Protein AF-A0A1F4ZVI8-F1 (afdb_monomer)

Nearest PDB structures (foldseek):
  4afl-assembly2_F  TM=8.883E-01  e=8.445E-01  Homo sapiens
  7f6j-assembly1_C  TM=8.796E-01  e=1.611E+00  Homo sapiens
  6u28-assembly2_D  TM=8.781E-01  e=3.278E+00  Homo sapiens
  4ilo-assembly1_A  TM=5.068E-01  e=1.166E+00  Chlamydia trachomatis L2/434/Bu
  7pg5-assembly1_B  TM=7.884E-01  e=8.095E+00  Homo sapiens

Radius of gyration: 32.27 Å; Cα contacts (8 Å, |Δi|>4): 40; chains: 1; bounding box: 68×99×58 Å

Foldseek 3Di:
DVVVVVVVVVVVVVVVVVVVVVVVVVVVVVVVVVVVVVPDPPPPCDPVVVPPDDDDPPDDPDDDDDDDDDDDDDDDDDDDDDDDDDDDDDDPDPPPPPPDPDPPDDDDDDDDPV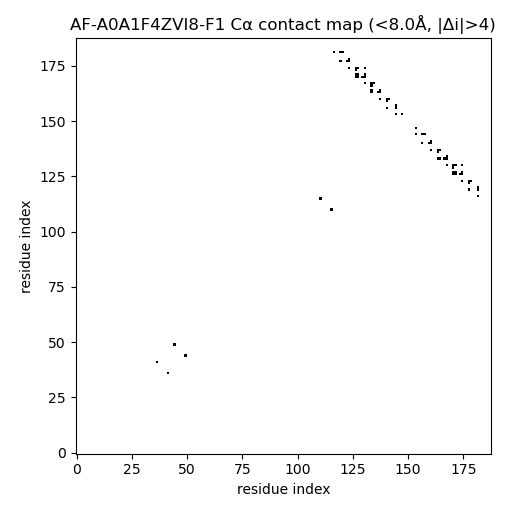NVLVVLVVVLVVLVVVLVVLVVVLVVLVVVLVPPPDDPPSVVSVVVNVVSVVVSVVSVVVSVVSVCVSVPDPDD

Secondary structure (DSSP, 8-state):
-HHHHHHHHHHHHHHHHHTHHHHHHHHHHHHHHHHHHHSS------HHHHTT-----S----PPP-------------------------------------------S---HHHHHHHHHHHHHHHHHHHHHHHHHHHHHHHHHHH--SSS-HHHHHHHHHHHHHHHHHHHHHHHHHHHHHHS----

pLDDT: mean 70.89, std 20.52, range [31.14, 98.31]

Sequence (188 aa):
MRRWFMAAVFLLSTAAILFSQDLAEAAKREKERRAAFKEKPVTLLTNDTMSGLRKKPAVSNTPAEPFLPEEETAPPPAEREAADVAPPSTRNVPSVSVIQPRETSRAGPGSSPEGQASEAESRWQKAKEYADLLELKLNSLWLQFYSMDDGKPRELLQQEIAEVFDKYTRAREEETKLREEIDRPKDL

Structure (mmCIF, N/CA/C/O backbone):
data_AF-A0A1F4ZVI8-F1
#
_entry.id   AF-A0A1F4ZVI8-F1
#
loop_
_atom_site.group_PDB
_atom_site.id
_atom_site.type_symbol
_atom_site.label_atom_id
_atom_site.label_alt_id
_atom_site.label_comp_id
_atom_site.label_asym_id
_atom_site.label_entity_id
_atom_site.label_seq_id
_atom_site.pdbx_PDB_ins_code
_atom_site.Cartn_x
_atom_site.Cartn_y
_atom_site.Cartn_z
_atom_site.occupancy
_atom_site.B_iso_or_equiv
_atom_site.auth_seq_id
_atom_site.auth_comp_id
_atom_site.auth_asym_id
_atom_site.auth_atom_id
_atom_site.pdbx_PDB_model_num
ATOM 1 N N . MET A 1 1 ? -12.780 43.943 -11.470 1.00 60.97 1 MET A N 1
ATOM 2 C CA . MET A 1 1 ? -12.324 42.555 -11.727 1.00 60.97 1 MET A CA 1
ATOM 3 C C . MET A 1 1 ? -10.931 42.440 -12.360 1.00 60.97 1 MET A C 1
ATOM 5 O O . MET A 1 1 ? -10.120 41.726 -11.792 1.00 60.97 1 MET A O 1
ATOM 9 N N . ARG A 1 2 ? -10.583 43.140 -13.459 1.00 73.19 2 ARG A N 1
ATOM 10 C CA . ARG A 1 2 ? -9.259 42.999 -14.133 1.00 73.19 2 ARG A CA 1
ATOM 11 C C . ARG A 1 2 ? -8.027 43.181 -13.229 1.00 73.19 2 ARG A C 1
ATOM 13 O O . ARG A 1 2 ? -7.057 42.455 -13.385 1.00 73.19 2 ARG A O 1
ATOM 20 N N . ARG A 1 3 ? -8.067 44.109 -12.265 1.00 74.25 3 ARG A N 1
ATOM 21 C CA . ARG A 1 3 ? -6.957 44.347 -11.316 1.00 74.25 3 ARG A CA 1
ATOM 22 C C . ARG A 1 3 ? -6.730 43.191 -10.334 1.00 74.25 3 ARG A C 1
ATOM 24 O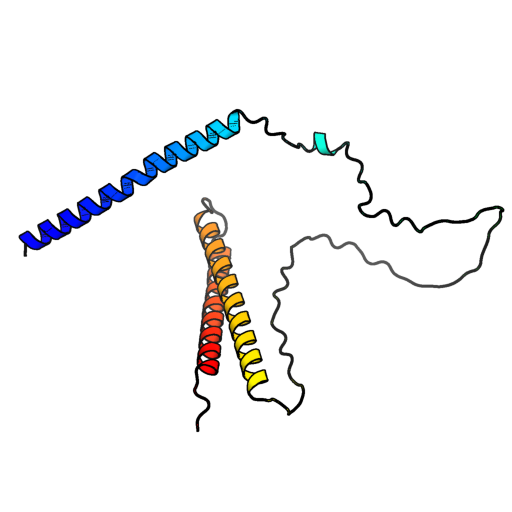 O . ARG A 1 3 ? -5.594 42.903 -9.996 1.00 74.25 3 ARG A O 1
ATOM 31 N N . TRP A 1 4 ? -7.801 42.513 -9.931 1.00 79.12 4 TRP A N 1
ATOM 32 C CA . TRP A 1 4 ? -7.735 41.356 -9.035 1.00 79.12 4 TRP A CA 1
ATOM 33 C C . TRP A 1 4 ? -7.300 40.097 -9.784 1.00 79.12 4 TRP A C 1
ATOM 35 O O . TRP A 1 4 ? -6.495 39.333 -9.271 1.00 79.12 4 TRP A O 1
ATOM 45 N N . PHE A 1 5 ? -7.741 39.943 -11.036 1.00 81.81 5 PHE A N 1
ATOM 46 C CA . PHE A 1 5 ? -7.225 38.905 -11.930 1.00 81.81 5 PHE A CA 1
ATOM 47 C C . PHE A 1 5 ? -5.723 39.067 -12.195 1.00 81.81 5 PHE A C 1
ATOM 49 O O . PHE A 1 5 ? -4.986 38.097 -12.089 1.00 81.81 5 PHE A O 1
ATOM 56 N N . MET A 1 6 ? -5.245 40.287 -12.463 1.00 84.06 6 MET A N 1
ATOM 57 C CA . MET A 1 6 ? -3.808 40.547 -12.629 1.00 84.06 6 MET A CA 1
ATOM 58 C C . MET A 1 6 ? -3.013 40.265 -11.346 1.00 84.06 6 MET A C 1
ATOM 60 O O . MET A 1 6 ? -1.937 39.684 -11.421 1.00 84.06 6 MET A O 1
ATOM 64 N N . ALA A 1 7 ? -3.550 40.616 -10.173 1.00 82.31 7 ALA A N 1
ATOM 65 C CA . ALA A 1 7 ? -2.912 40.308 -8.893 1.00 82.31 7 ALA A CA 1
ATOM 66 C C . ALA A 1 7 ? -2.854 38.794 -8.620 1.00 82.31 7 ALA A C 1
ATOM 68 O O . ALA A 1 7 ? -1.816 38.293 -8.199 1.00 82.31 7 ALA A O 1
ATOM 69 N N . ALA A 1 8 ? -3.925 38.054 -8.921 1.00 82.69 8 ALA A N 1
ATOM 70 C CA . ALA A 1 8 ? -3.961 36.599 -8.777 1.00 82.69 8 ALA A CA 1
ATOM 71 C C . ALA A 1 8 ? -2.988 35.897 -9.740 1.00 82.69 8 ALA A C 1
ATOM 73 O O . ALA A 1 8 ? -2.272 34.985 -9.338 1.00 82.69 8 ALA A O 1
ATOM 74 N N . VAL A 1 9 ? -2.904 36.358 -10.993 1.00 84.75 9 VAL A N 1
ATOM 75 C CA . VAL A 1 9 ? -1.961 35.827 -11.992 1.00 84.75 9 VAL A CA 1
ATOM 76 C C . VAL A 1 9 ? -0.510 36.138 -11.616 1.00 84.75 9 VAL A C 1
ATOM 78 O O . VAL A 1 9 ? 0.363 35.288 -11.796 1.00 84.75 9 VAL A O 1
ATOM 81 N N . PHE A 1 10 ? -0.246 37.321 -11.055 1.00 83.75 10 PHE A N 1
ATOM 82 C CA . PHE A 1 10 ? 1.081 37.691 -10.566 1.00 83.75 10 PHE A CA 1
ATOM 83 C C . PHE A 1 10 ? 1.494 36.831 -9.364 1.00 83.75 10 PHE A C 1
ATOM 85 O O . PHE A 1 10 ? 2.587 36.273 -9.372 1.00 83.75 10 PHE A O 1
ATOM 92 N N . LEU A 1 11 ? 0.594 36.637 -8.392 1.00 81.50 11 LEU A N 1
ATOM 93 C CA . LEU A 1 11 ? 0.838 35.805 -7.211 1.00 81.50 11 LEU A CA 1
ATOM 94 C C . LEU A 1 11 ? 1.094 34.333 -7.589 1.00 81.50 11 LEU A C 1
ATOM 96 O O . LEU A 1 11 ? 2.028 33.708 -7.084 1.00 81.50 11 LEU A O 1
ATOM 100 N N . LEU A 1 12 ? 0.317 33.804 -8.540 1.00 79.69 12 LEU A N 1
ATOM 101 C CA . LEU A 1 12 ? 0.485 32.446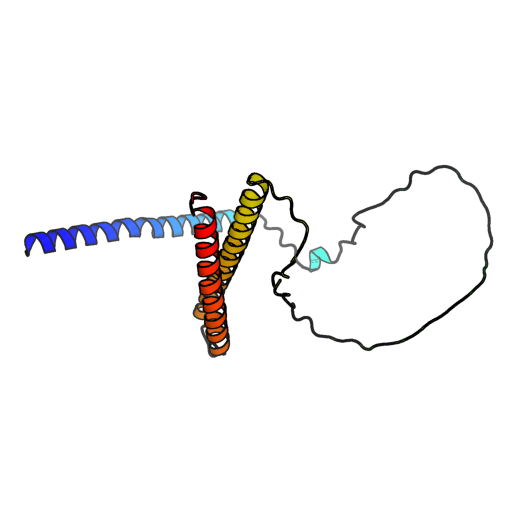 -9.058 1.00 79.69 12 LEU A CA 1
ATOM 102 C C . LEU A 1 12 ? 1.805 32.281 -9.833 1.00 79.69 12 LEU A C 1
ATOM 104 O O . LEU A 1 12 ? 2.507 31.288 -9.650 1.00 79.69 12 LEU A O 1
ATOM 108 N N . SER A 1 13 ? 2.186 33.274 -10.642 1.00 73.88 13 SER A N 1
ATOM 109 C CA . SER A 1 13 ? 3.465 33.267 -11.370 1.00 73.88 13 SER A CA 1
ATOM 110 C C . SER A 1 13 ? 4.670 33.323 -10.428 1.00 73.88 13 SER A C 1
ATOM 112 O O . SER A 1 13 ? 5.654 32.620 -10.647 1.00 73.88 13 SER A O 1
ATOM 114 N N . THR A 1 14 ? 4.599 34.105 -9.345 1.00 71.75 14 THR A N 1
ATOM 115 C CA . THR A 1 14 ? 5.685 34.166 -8.354 1.00 71.75 14 THR A CA 1
ATOM 116 C C . THR A 1 14 ? 5.855 32.865 -7.568 1.00 71.75 14 THR A C 1
ATOM 118 O O . THR A 1 14 ? 6.984 32.507 -7.237 1.00 71.75 14 THR A O 1
ATOM 121 N N . ALA A 1 15 ? 4.774 32.114 -7.327 1.00 69.75 15 ALA A N 1
ATOM 122 C CA . ALA A 1 15 ? 4.852 30.819 -6.652 1.00 69.75 15 ALA A CA 1
ATOM 123 C C . ALA A 1 15 ? 5.592 29.764 -7.498 1.00 69.75 15 ALA A C 1
ATOM 125 O O . ALA A 1 15 ? 6.392 29.003 -6.961 1.00 69.75 15 ALA A O 1
ATOM 126 N N . ALA A 1 16 ? 5.405 29.755 -8.823 1.00 65.88 16 ALA A N 1
ATOM 127 C CA . ALA A 1 16 ? 6.068 28.801 -9.720 1.00 65.88 16 ALA A CA 1
ATOM 128 C C . ALA A 1 16 ? 7.603 28.965 -9.776 1.00 65.88 16 ALA A C 1
ATOM 130 O O . ALA A 1 16 ? 8.334 27.988 -9.946 1.00 65.88 16 ALA A O 1
ATOM 131 N N . ILE A 1 17 ? 8.111 30.190 -9.597 1.00 65.75 17 ILE A N 1
ATOM 132 C CA . ILE A 1 17 ? 9.555 30.481 -9.643 1.00 65.75 17 ILE A CA 1
ATOM 133 C C . ILE A 1 17 ? 10.271 29.934 -8.395 1.00 65.75 17 ILE A C 1
ATOM 135 O O . ILE A 1 17 ? 11.419 29.500 -8.488 1.00 65.75 17 ILE A O 1
ATOM 139 N N . LEU A 1 18 ? 9.591 29.878 -7.244 1.00 62.47 18 LEU A N 1
ATOM 140 C CA . LEU A 1 18 ? 10.157 29.361 -5.992 1.00 62.47 18 LEU A CA 1
ATOM 141 C C . LEU A 1 18 ? 10.398 27.842 -6.038 1.00 62.47 18 LEU A C 1
ATOM 143 O O . LEU A 1 18 ? 11.414 27.374 -5.532 1.00 62.47 18 LEU A O 1
ATOM 147 N N . PHE A 1 19 ? 9.541 27.077 -6.723 1.00 60.22 19 PHE A N 1
ATOM 148 C CA . PHE A 1 19 ? 9.719 25.625 -6.893 1.00 60.22 19 PHE A CA 1
ATOM 149 C C . PHE A 1 19 ? 10.855 25.242 -7.861 1.00 60.22 19 PHE A C 1
ATOM 151 O O . PHE A 1 19 ? 11.309 24.101 -7.859 1.00 60.22 19 PHE A O 1
ATOM 158 N N . SER A 1 20 ? 11.354 26.179 -8.677 1.00 58.84 20 SER A N 1
ATOM 159 C CA . SER A 1 20 ? 12.426 25.900 -9.648 1.00 58.84 20 SER A CA 1
ATOM 160 C C . SER A 1 20 ? 13.835 25.893 -9.037 1.00 58.84 20 SER A C 1
ATOM 162 O O . SER A 1 20 ? 14.775 25.427 -9.683 1.00 58.84 20 SER A O 1
ATOM 164 N N . GLN A 1 21 ? 14.013 26.389 -7.806 1.00 59.78 21 GLN A N 1
ATOM 165 C CA . GLN A 1 21 ? 15.329 26.433 -7.152 1.00 59.78 21 GLN A CA 1
ATOM 166 C C . GLN A 1 21 ? 15.783 25.055 -6.630 1.00 59.78 21 GLN A C 1
ATOM 168 O O . GLN A 1 21 ? 16.977 24.760 -6.642 1.00 59.78 21 GLN A O 1
ATOM 173 N N . ASP A 1 22 ? 14.839 24.180 -6.275 1.00 66.38 22 ASP A N 1
ATOM 174 C CA . ASP A 1 22 ? 15.100 22.869 -5.661 1.00 66.38 22 ASP A CA 1
ATOM 175 C C . ASP A 1 22 ? 15.685 21.845 -6.657 1.00 66.38 22 ASP A C 1
ATOM 177 O O . ASP A 1 22 ? 16.567 21.054 -6.331 1.00 66.38 22 ASP A O 1
ATOM 181 N N . LEU A 1 23 ? 15.302 21.912 -7.938 1.00 65.75 23 LEU A N 1
ATOM 182 C CA . LEU A 1 23 ? 15.789 20.969 -8.959 1.00 65.75 23 LEU A CA 1
ATOM 183 C C . LEU A 1 23 ? 17.280 21.143 -9.280 1.00 65.75 23 LEU A C 1
ATOM 185 O O . LEU A 1 23 ? 17.996 20.163 -9.501 1.00 65.75 23 LEU A O 1
ATOM 189 N N . ALA A 1 24 ? 17.765 22.385 -9.306 1.00 74.62 24 ALA A N 1
ATOM 190 C CA . ALA A 1 24 ? 19.171 22.670 -9.570 1.00 74.62 24 ALA A CA 1
ATOM 191 C C . ALA A 1 24 ? 20.063 22.257 -8.386 1.00 74.62 24 ALA A C 1
ATOM 193 O O . ALA A 1 24 ? 21.170 21.752 -8.595 1.00 74.62 24 ALA A O 1
ATOM 194 N N . GLU A 1 25 ? 19.581 22.430 -7.153 1.00 71.69 25 GLU A N 1
ATOM 195 C CA . GLU A 1 25 ? 20.263 21.941 -5.953 1.00 71.69 25 GLU A CA 1
ATOM 196 C C . GLU A 1 25 ? 20.214 20.413 -5.842 1.00 71.69 25 GLU A C 1
ATOM 198 O O . GLU A 1 25 ? 21.243 19.800 -5.554 1.00 71.69 25 GLU A O 1
ATOM 203 N N . ALA A 1 26 ? 19.086 19.776 -6.167 1.00 74.38 26 ALA A N 1
ATOM 204 C CA . ALA A 1 26 ? 18.959 18.321 -6.211 1.00 74.38 26 ALA A CA 1
ATOM 205 C C . ALA A 1 26 ? 19.911 17.693 -7.244 1.00 74.38 26 ALA A C 1
ATOM 207 O O . ALA A 1 26 ? 20.587 16.705 -6.951 1.00 74.38 26 ALA A O 1
ATOM 208 N N . ALA A 1 27 ? 20.043 18.300 -8.430 1.00 78.69 27 ALA A N 1
ATOM 209 C CA . ALA A 1 27 ? 20.980 17.846 -9.455 1.00 78.69 27 ALA A CA 1
ATOM 210 C C . ALA A 1 27 ? 22.450 17.985 -9.015 1.00 78.69 27 ALA A C 1
ATOM 212 O O . ALA A 1 27 ? 23.259 17.088 -9.273 1.00 78.69 27 ALA A O 1
ATOM 213 N N . LYS A 1 28 ? 22.810 19.081 -8.328 1.00 82.62 28 LYS A N 1
ATOM 214 C CA . LYS A 1 28 ? 24.158 19.269 -7.762 1.00 82.62 28 LYS A CA 1
ATOM 215 C C . LYS A 1 28 ? 24.446 18.262 -6.651 1.00 82.62 28 LYS A C 1
ATOM 217 O O . LYS A 1 28 ? 25.463 17.578 -6.730 1.00 82.62 28 LYS A O 1
ATOM 222 N N . ARG A 1 29 ? 23.524 18.082 -5.700 1.00 82.12 29 ARG A N 1
ATOM 223 C CA . ARG A 1 29 ? 23.652 17.083 -4.626 1.00 82.12 29 ARG A CA 1
ATOM 224 C C . ARG A 1 29 ? 23.764 15.661 -5.167 1.00 82.12 29 ARG A C 1
ATOM 226 O O . ARG A 1 29 ? 24.571 14.882 -4.669 1.00 82.12 29 ARG A O 1
ATOM 233 N N . GLU A 1 30 ? 23.021 15.317 -6.216 1.00 81.62 30 GLU A N 1
ATOM 234 C CA . GLU A 1 30 ? 23.132 13.998 -6.847 1.00 81.62 30 GLU A CA 1
ATOM 235 C C . GLU A 1 30 ? 24.470 13.814 -7.577 1.00 81.62 30 GLU A C 1
ATOM 237 O O . GLU A 1 30 ? 25.081 12.743 -7.515 1.00 81.62 30 GLU A O 1
ATOM 242 N N . LYS A 1 31 ? 24.972 14.864 -8.238 1.00 83.56 31 LYS A N 1
ATOM 243 C CA . LYS A 1 31 ? 26.297 14.854 -8.870 1.00 83.56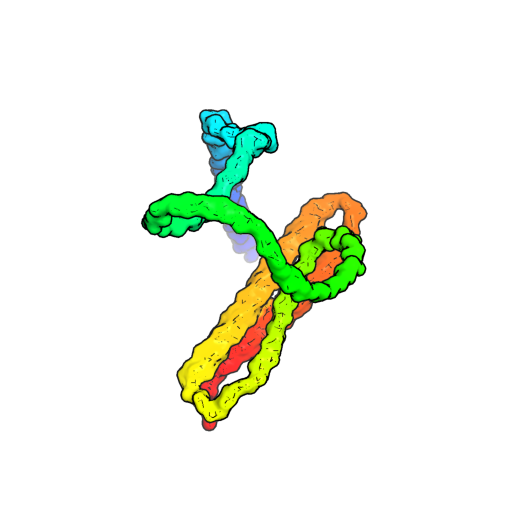 31 LYS A CA 1
ATOM 244 C C . LYS A 1 31 ? 27.414 14.708 -7.832 1.00 83.56 31 LYS A C 1
ATOM 246 O O . LYS A 1 31 ? 28.336 13.925 -8.054 1.00 83.56 31 LYS A O 1
ATOM 251 N N . GLU A 1 32 ? 27.315 15.409 -6.707 1.00 82.88 32 GLU A N 1
ATOM 252 C CA . GLU A 1 32 ? 28.252 15.335 -5.579 1.00 82.88 32 GLU A CA 1
ATOM 253 C C . GLU A 1 32 ? 28.213 13.965 -4.902 1.00 82.88 32 GLU A C 1
ATOM 255 O O . GLU A 1 32 ? 29.265 13.380 -4.652 1.00 82.88 32 GLU A O 1
ATOM 260 N N . ARG A 1 33 ? 27.022 13.379 -4.715 1.00 79.12 33 ARG A N 1
ATOM 261 C CA . ARG A 1 33 ? 26.874 11.996 -4.245 1.00 79.12 33 ARG A CA 1
ATOM 262 C C . ARG A 1 33 ? 27.598 11.032 -5.186 1.00 79.12 33 ARG A C 1
ATOM 264 O O . ARG A 1 33 ? 28.403 10.225 -4.738 1.00 79.12 33 ARG A O 1
ATOM 271 N N . ARG A 1 34 ? 27.403 11.147 -6.502 1.00 73.00 34 ARG A N 1
ATOM 272 C CA . ARG A 1 34 ? 28.094 10.284 -7.480 1.00 73.00 34 ARG A CA 1
ATOM 273 C C . ARG A 1 34 ? 29.601 10.524 -7.547 1.00 73.00 34 ARG A C 1
ATOM 275 O O . ARG A 1 34 ? 30.327 9.583 -7.840 1.00 73.00 34 ARG A O 1
ATOM 282 N N . ALA A 1 35 ? 30.083 11.737 -7.289 1.00 78.44 35 ALA A N 1
ATOM 283 C CA . ALA A 1 35 ? 31.516 12.012 -7.183 1.00 78.44 35 ALA A CA 1
ATOM 284 C C . ALA A 1 35 ? 32.112 11.378 -5.913 1.00 78.44 35 ALA A C 1
ATOM 286 O O . ALA A 1 35 ? 33.099 10.654 -5.999 1.00 78.44 35 ALA A O 1
ATOM 287 N N . ALA A 1 36 ? 31.440 11.528 -4.769 1.00 74.38 36 ALA A N 1
ATOM 288 C CA . ALA A 1 36 ? 31.859 10.962 -3.485 1.00 74.38 36 ALA A CA 1
ATOM 289 C C . ALA A 1 36 ? 31.884 9.421 -3.458 1.00 74.38 36 ALA A C 1
ATOM 291 O O . ALA A 1 36 ? 32.568 8.828 -2.623 1.00 74.38 36 ALA A O 1
ATOM 292 N N . PHE A 1 37 ? 31.139 8.762 -4.352 1.00 66.44 37 PHE A N 1
ATOM 293 C CA . PHE A 1 37 ? 31.138 7.303 -4.507 1.00 66.44 37 PHE A CA 1
ATOM 294 C C . PHE A 1 37 ? 32.149 6.779 -5.541 1.00 66.44 37 PHE A C 1
ATOM 296 O O . PHE A 1 37 ? 32.424 5.584 -5.539 1.00 66.44 37 PHE A O 1
ATOM 303 N N . LYS A 1 38 ? 32.725 7.633 -6.399 1.00 67.38 38 LYS A N 1
ATOM 304 C CA . LYS A 1 38 ? 33.742 7.223 -7.389 1.00 67.38 38 LYS A CA 1
ATOM 305 C C . LYS A 1 38 ? 35.134 7.042 -6.787 1.00 67.38 38 LYS A C 1
ATOM 307 O O . LYS A 1 38 ? 35.913 6.254 -7.305 1.00 67.38 38 LYS A O 1
ATOM 312 N N . GLU A 1 39 ? 35.439 7.766 -5.714 1.00 64.56 39 GLU A N 1
ATOM 313 C CA . GLU A 1 39 ? 36.761 7.749 -5.067 1.00 64.56 39 GLU A CA 1
ATOM 314 C C . GLU A 1 39 ? 36.861 6.737 -3.918 1.00 64.56 39 GLU A C 1
ATOM 316 O O . GLU A 1 39 ? 37.950 6.455 -3.423 1.00 64.56 39 GLU A O 1
ATOM 321 N N . LYS A 1 40 ? 35.733 6.160 -3.491 1.00 70.00 40 LYS A N 1
ATOM 322 C CA . LYS A 1 40 ? 35.722 5.100 -2.482 1.00 70.00 40 LYS A CA 1
ATOM 323 C C . LYS A 1 40 ? 35.917 3.760 -3.191 1.00 70.00 40 LYS A C 1
ATOM 325 O O . LYS A 1 40 ? 35.125 3.458 -4.084 1.00 70.00 40 LYS A O 1
ATOM 330 N N . PRO A 1 41 ? 36.909 2.935 -2.810 1.00 61.66 41 PRO A N 1
ATOM 331 C CA . PRO A 1 41 ? 37.013 1.580 -3.329 1.00 61.66 41 PRO A CA 1
ATOM 332 C C . PRO A 1 41 ? 35.799 0.790 -2.835 1.00 61.66 41 PRO A C 1
ATOM 334 O O . PRO A 1 41 ? 35.750 0.320 -1.700 1.00 61.66 41 PRO A O 1
ATOM 337 N N . VAL A 1 42 ? 34.768 0.703 -3.674 1.00 68.12 42 VAL A N 1
ATOM 338 C CA . VAL A 1 42 ? 33.628 -0.176 -3.440 1.00 68.12 42 VAL A CA 1
ATOM 339 C C . VAL A 1 42 ? 34.138 -1.589 -3.672 1.00 68.12 42 VAL A C 1
ATOM 341 O O . VAL A 1 42 ? 34.346 -2.000 -4.812 1.00 68.12 42 VAL A O 1
ATOM 344 N N . THR A 1 43 ? 34.380 -2.324 -2.589 1.00 68.25 43 THR A N 1
ATOM 345 C CA . THR A 1 43 ? 34.677 -3.754 -2.663 1.00 68.25 43 THR A CA 1
ATOM 346 C C . THR A 1 43 ? 33.448 -4.450 -3.230 1.00 68.25 43 THR A C 1
ATOM 348 O O . THR A 1 43 ? 32.475 -4.704 -2.523 1.00 68.25 43 THR A O 1
ATOM 351 N N . LEU A 1 44 ? 33.461 -4.709 -4.534 1.00 67.38 44 LEU A N 1
ATOM 352 C CA . LEU A 1 44 ? 32.448 -5.518 -5.190 1.00 67.38 44 LEU A CA 1
ATOM 353 C C . LEU A 1 44 ? 32.671 -6.963 -4.748 1.00 67.38 44 LEU A C 1
ATOM 355 O O . LEU A 1 44 ? 33.562 -7.642 -5.255 1.00 67.38 44 LEU A O 1
ATOM 359 N N . LEU A 1 45 ? 31.876 -7.425 -3.781 1.00 69.19 45 LEU A N 1
ATOM 360 C CA . LEU A 1 45 ? 31.791 -8.848 -3.475 1.00 69.19 45 LEU A CA 1
ATOM 361 C C . LEU A 1 45 ? 31.077 -9.534 -4.645 1.00 69.19 45 LEU A C 1
ATOM 363 O O . LEU A 1 45 ? 29.850 -9.575 -4.715 1.00 69.19 45 LEU A O 1
ATOM 367 N N . THR A 1 46 ? 31.853 -10.023 -5.604 1.00 77.69 46 THR A N 1
ATOM 368 C CA . THR A 1 46 ? 31.368 -10.839 -6.720 1.00 77.69 46 THR A CA 1
ATOM 369 C C . THR A 1 46 ? 31.276 -12.308 -6.303 1.00 77.69 46 THR A C 1
ATOM 371 O O . THR A 1 46 ? 31.923 -12.734 -5.347 1.00 77.69 46 THR A O 1
ATOM 374 N N . ASN A 1 47 ? 30.493 -13.116 -7.028 1.00 75.88 47 ASN A N 1
ATOM 375 C CA . ASN A 1 47 ? 30.340 -14.552 -6.739 1.00 75.88 47 ASN A CA 1
ATOM 376 C C . ASN A 1 47 ? 31.681 -15.302 -6.656 1.00 75.88 47 ASN A C 1
ATOM 378 O O . ASN A 1 47 ? 31.813 -16.246 -5.881 1.00 75.88 47 ASN A O 1
ATOM 382 N N . ASP A 1 48 ? 32.687 -14.839 -7.396 1.00 72.88 48 ASP A N 1
ATOM 383 C CA . ASP A 1 48 ? 34.037 -15.397 -7.369 1.00 72.88 48 ASP A CA 1
ATOM 384 C C . ASP A 1 48 ? 34.703 -15.219 -5.991 1.00 72.88 48 ASP A C 1
ATOM 386 O O . ASP A 1 48 ? 35.265 -16.161 -5.433 1.00 72.88 48 ASP A O 1
ATOM 390 N N . THR A 1 49 ? 34.500 -14.057 -5.354 1.00 67.88 49 THR A N 1
ATOM 391 C CA . THR A 1 49 ? 34.997 -13.756 -3.996 1.00 67.88 49 THR A CA 1
ATOM 392 C C . THR A 1 49 ? 34.284 -14.533 -2.887 1.00 67.88 49 THR A C 1
ATOM 394 O O . THR A 1 49 ? 34.804 -14.625 -1.779 1.00 67.88 49 THR A O 1
ATOM 397 N N . MET A 1 50 ? 33.120 -15.126 -3.175 1.00 68.62 50 MET A N 1
ATOM 398 C CA . MET A 1 50 ? 32.328 -15.924 -2.227 1.00 68.62 50 MET A CA 1
ATOM 399 C C . MET A 1 50 ? 32.621 -17.431 -2.316 1.00 68.62 50 MET A C 1
ATOM 401 O O . MET A 1 50 ? 32.314 -18.169 -1.381 1.00 68.62 50 MET A O 1
ATOM 405 N N . SER A 1 51 ? 33.232 -17.900 -3.410 1.00 71.19 51 SER A N 1
ATOM 406 C CA . SER A 1 51 ? 33.449 -19.330 -3.686 1.00 71.19 51 SER A CA 1
ATOM 407 C C . SER A 1 51 ? 34.451 -20.006 -2.733 1.00 71.19 51 SER A C 1
ATOM 409 O O . SER A 1 51 ? 34.369 -21.211 -2.490 1.00 71.19 51 SER A O 1
ATOM 411 N N . GLY A 1 52 ? 35.362 -19.226 -2.139 1.00 69.19 52 GLY A N 1
ATOM 412 C CA . GLY A 1 52 ? 36.372 -19.698 -1.187 1.00 69.19 52 GLY A CA 1
ATOM 413 C C . GLY A 1 52 ? 35.956 -19.654 0.289 1.00 69.19 52 GLY A C 1
ATOM 414 O O . GLY A 1 52 ? 36.661 -20.211 1.135 1.00 69.19 52 GLY A O 1
ATOM 415 N N . LEU A 1 53 ? 34.827 -19.018 0.636 1.00 71.56 53 LEU A N 1
ATOM 416 C CA . LEU A 1 53 ? 34.375 -18.945 2.027 1.00 71.56 53 LEU A CA 1
ATOM 417 C C . LEU A 1 53 ? 33.701 -20.257 2.438 1.00 71.56 53 LEU A C 1
ATOM 419 O O . LEU A 1 53 ? 32.519 -20.498 2.190 1.00 71.56 53 LEU A O 1
ATOM 423 N N . ARG A 1 54 ? 34.457 -21.117 3.126 1.00 71.50 54 ARG A N 1
ATOM 424 C CA . ARG A 1 54 ? 33.892 -22.291 3.797 1.00 71.50 54 ARG A CA 1
ATOM 425 C C . ARG A 1 54 ? 32.977 -21.832 4.932 1.00 71.50 54 ARG A C 1
ATOM 427 O O . ARG A 1 54 ? 33.416 -21.141 5.851 1.00 71.50 54 ARG A O 1
ATOM 434 N N . LYS A 1 55 ? 31.704 -22.229 4.859 1.00 73.75 55 LYS A N 1
ATOM 435 C CA . LYS A 1 55 ? 30.684 -21.976 5.884 1.00 73.75 55 LYS A CA 1
ATOM 436 C C . LYS A 1 55 ? 31.190 -22.500 7.230 1.00 73.75 55 LYS A C 1
ATOM 438 O O . LYS A 1 55 ? 31.314 -23.709 7.409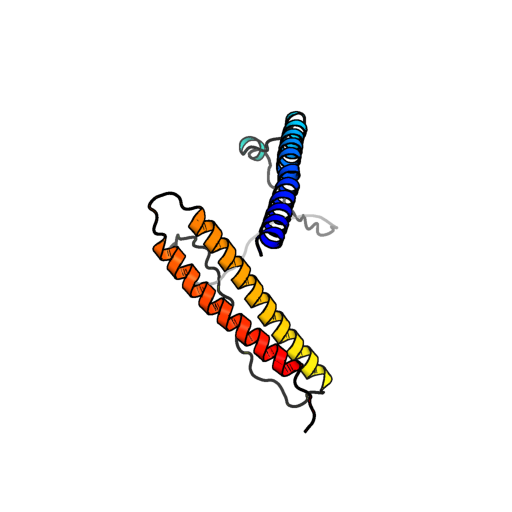 1.00 73.75 55 LYS A O 1
ATOM 443 N N . LYS A 1 56 ? 31.504 -21.600 8.163 1.00 68.38 56 LYS A N 1
ATOM 444 C CA . LYS A 1 56 ? 31.741 -21.975 9.560 1.00 68.38 56 LYS A CA 1
ATOM 445 C C . LYS A 1 56 ? 30.377 -22.170 10.236 1.00 68.38 56 LYS A C 1
ATOM 447 O O . LYS A 1 56 ? 29.478 -21.366 9.980 1.00 68.38 56 LYS A O 1
ATOM 452 N N . PRO A 1 57 ? 30.190 -23.216 11.056 1.00 70.50 57 PRO A N 1
ATOM 453 C CA . PRO A 1 57 ? 28.965 -23.379 11.829 1.00 70.50 57 PRO A CA 1
ATOM 454 C C . PRO A 1 57 ? 28.788 -22.168 12.755 1.00 70.50 57 PRO A C 1
ATOM 456 O O . PRO A 1 57 ? 29.712 -21.791 13.471 1.00 70.50 57 PRO A O 1
ATOM 459 N N . ALA A 1 58 ? 27.612 -21.536 12.711 1.00 65.19 58 ALA A N 1
ATOM 460 C CA . ALA A 1 58 ? 27.318 -20.312 13.462 1.00 65.19 58 ALA A CA 1
ATOM 461 C C . ALA A 1 58 ? 27.197 -20.537 14.982 1.00 65.19 58 ALA A C 1
ATOM 463 O O . ALA A 1 58 ? 27.177 -19.578 15.746 1.00 65.19 58 ALA A O 1
ATOM 464 N N . VAL A 1 59 ? 27.137 -21.795 15.425 1.00 54.72 59 VAL A N 1
ATOM 465 C CA . VAL A 1 59 ? 27.075 -22.179 16.835 1.00 54.72 59 VAL A CA 1
ATOM 466 C C . VAL A 1 59 ? 27.940 -23.422 17.015 1.00 54.72 59 VAL A C 1
ATOM 468 O O . VAL A 1 59 ? 27.605 -24.495 16.518 1.00 54.72 59 VAL A O 1
ATOM 471 N N . SER A 1 60 ? 29.067 -23.271 17.706 1.00 48.19 60 SER A N 1
ATOM 472 C CA . SER A 1 60 ? 29.805 -24.399 18.267 1.00 48.19 60 SER A CA 1
ATOM 473 C C . SER A 1 60 ? 29.312 -24.542 19.699 1.00 48.19 60 SER A C 1
ATOM 475 O O . SER A 1 60 ? 29.777 -23.836 20.590 1.00 48.19 60 SER A O 1
ATOM 477 N N . ASN A 1 61 ? 28.308 -25.395 19.914 1.00 50.81 61 ASN A N 1
ATOM 478 C CA . ASN A 1 61 ? 28.029 -25.864 21.262 1.00 50.81 61 ASN A CA 1
ATOM 479 C C . ASN A 1 61 ? 29.260 -26.669 21.664 1.00 50.81 61 ASN A C 1
ATOM 481 O O . ASN A 1 61 ? 29.487 -27.746 21.123 1.00 50.81 61 ASN A O 1
ATOM 485 N N . THR A 1 62 ? 30.086 -26.101 22.531 1.00 45.44 62 THR A N 1
ATOM 486 C CA . THR A 1 62 ? 31.130 -26.823 23.248 1.00 45.44 62 THR A CA 1
ATOM 487 C C . THR A 1 62 ? 30.486 -27.319 24.539 1.00 45.44 62 THR A C 1
ATOM 489 O O . THR A 1 62 ? 30.303 -26.511 25.451 1.00 45.44 62 THR A O 1
ATOM 492 N N . PRO A 1 63 ? 30.082 -28.597 24.662 1.00 46.69 63 PRO A N 1
ATOM 493 C CA . PRO A 1 63 ? 29.904 -29.183 25.978 1.00 46.69 63 PRO A CA 1
ATOM 494 C C . PRO A 1 63 ? 31.251 -29.137 26.695 1.00 46.69 63 PRO A C 1
ATOM 496 O O . PRO A 1 63 ? 32.270 -29.547 26.140 1.00 46.69 63 PRO A O 1
ATOM 499 N N . ALA A 1 64 ? 31.253 -28.581 27.902 1.00 40.38 64 ALA A N 1
ATOM 500 C CA . ALA A 1 64 ? 32.401 -28.626 28.787 1.00 40.38 64 ALA A CA 1
ATOM 501 C C . ALA A 1 64 ? 32.813 -30.090 29.017 1.00 40.38 64 ALA A C 1
ATOM 503 O O . ALA A 1 64 ? 32.002 -30.910 29.445 1.00 40.38 64 ALA A O 1
ATOM 504 N N . GLU A 1 65 ? 34.072 -30.398 28.718 1.00 47.41 65 GLU A N 1
ATOM 505 C CA . GLU A 1 65 ? 34.776 -31.586 29.206 1.00 47.41 65 GLU A CA 1
ATOM 506 C C . GLU A 1 65 ? 34.823 -31.558 30.750 1.00 47.41 65 GLU A C 1
ATOM 508 O O . GLU A 1 65 ? 34.846 -30.456 31.318 1.00 47.41 65 GLU A O 1
ATOM 513 N N . PRO A 1 66 ? 34.874 -32.713 31.455 1.00 46.34 66 PRO A N 1
ATOM 514 C CA . PRO A 1 66 ? 36.116 -33.498 31.426 1.00 46.34 66 PRO A CA 1
ATOM 515 C C . PRO A 1 66 ? 36.028 -35.033 31.653 1.00 46.34 66 PRO A C 1
ATOM 517 O O . PRO A 1 66 ? 35.054 -35.553 32.190 1.00 46.34 66 PRO A O 1
ATOM 520 N N . PHE A 1 67 ? 37.168 -35.679 31.351 1.00 32.75 67 PHE A N 1
ATOM 521 C CA . PHE A 1 67 ? 37.692 -37.008 31.750 1.00 32.75 67 PHE A CA 1
ATOM 522 C C . PHE A 1 67 ? 37.546 -38.207 30.775 1.00 32.75 67 PHE A C 1
ATOM 524 O O . PHE A 1 67 ? 36.486 -38.801 30.618 1.00 32.75 67 PHE A O 1
ATOM 531 N N . LEU A 1 68 ? 38.695 -38.580 30.185 1.00 41.00 68 LEU A N 1
ATOM 532 C CA . LEU A 1 68 ? 39.072 -39.836 29.487 1.00 41.00 68 LEU A CA 1
ATOM 533 C C . LEU A 1 68 ? 39.525 -40.925 30.511 1.00 41.00 68 LEU A C 1
ATOM 535 O O . LEU A 1 68 ? 39.720 -40.518 31.664 1.00 41.00 68 LEU A O 1
ATOM 539 N N . PRO A 1 69 ? 39.805 -42.225 30.173 1.00 42.44 69 PRO A N 1
ATOM 540 C CA . PRO A 1 69 ? 40.064 -42.843 28.841 1.00 42.44 69 PRO A CA 1
ATOM 541 C C . PRO A 1 69 ? 39.499 -44.280 28.550 1.00 42.44 69 PRO A C 1
ATOM 543 O O . PRO A 1 69 ? 39.136 -44.987 29.480 1.00 42.44 69 PRO A O 1
ATOM 546 N N . GLU A 1 70 ? 39.531 -44.666 27.248 1.00 38.41 70 GLU A N 1
ATOM 547 C CA . GLU A 1 70 ? 39.632 -46.016 26.582 1.00 38.41 70 GLU A CA 1
ATOM 548 C C . GLU A 1 70 ? 38.619 -47.141 26.972 1.00 38.41 70 GLU A C 1
ATOM 550 O O . GLU A 1 70 ? 38.235 -47.259 28.121 1.00 38.41 70 GLU A O 1
ATOM 555 N N . GLU A 1 71 ? 38.065 -48.031 26.128 1.00 35.44 71 GLU A N 1
ATOM 556 C CA . GLU A 1 71 ? 38.474 -48.701 24.880 1.00 35.44 71 GLU A CA 1
ATOM 557 C C . GLU A 1 71 ? 37.230 -49.403 24.232 1.00 35.44 71 GLU A C 1
ATOM 559 O O . GLU A 1 71 ? 36.299 -49.790 24.932 1.00 35.44 71 GLU A O 1
ATOM 564 N N . GLU A 1 72 ? 37.238 -49.528 22.898 1.00 36.72 72 GLU A N 1
ATOM 565 C CA . GLU A 1 72 ? 36.682 -50.566 21.989 1.00 36.72 72 GLU A CA 1
ATOM 566 C C . GLU A 1 72 ? 35.292 -51.278 22.112 1.00 36.72 72 GLU A C 1
ATOM 568 O O . GLU A 1 72 ? 34.863 -51.784 23.142 1.00 36.72 72 GLU A O 1
ATOM 573 N N . THR A 1 73 ? 34.702 -51.468 20.911 1.00 31.14 73 THR A N 1
ATOM 574 C CA . THR A 1 73 ? 33.837 -52.587 20.439 1.00 31.14 73 THR A CA 1
ATOM 575 C C . THR A 1 73 ? 32.290 -52.440 20.486 1.00 31.14 73 THR A C 1
ATOM 577 O O . THR A 1 73 ? 31.648 -52.394 21.527 1.00 31.14 73 THR A O 1
ATOM 580 N N . ALA A 1 74 ? 31.678 -52.426 19.288 1.00 36.50 74 ALA A N 1
ATOM 581 C CA . ALA A 1 74 ? 30.234 -52.566 18.978 1.00 36.50 74 ALA A CA 1
ATOM 582 C C . ALA A 1 74 ? 29.801 -54.071 18.933 1.00 36.50 74 ALA A C 1
ATOM 584 O O . ALA A 1 74 ? 30.698 -54.893 19.113 1.00 36.50 74 ALA A O 1
ATOM 585 N N . PRO A 1 75 ? 28.556 -54.530 18.587 1.00 46.94 75 PRO A N 1
ATOM 586 C CA . PRO A 1 75 ? 27.337 -53.857 18.080 1.00 46.94 75 PRO A CA 1
ATOM 587 C C . PRO A 1 75 ? 25.991 -54.442 18.693 1.00 46.94 75 PRO A C 1
ATOM 589 O O . PRO A 1 75 ? 26.008 -54.747 19.881 1.00 46.94 75 PRO A O 1
ATOM 592 N N . PRO A 1 76 ? 24.803 -54.546 18.019 1.00 56.25 76 PRO A N 1
ATOM 593 C CA . PRO A 1 76 ? 23.519 -53.926 18.433 1.00 56.25 76 PRO A CA 1
ATOM 594 C C . PRO A 1 76 ? 22.346 -54.926 18.695 1.00 56.25 76 PRO A C 1
ATOM 596 O O . PRO A 1 76 ? 22.549 -56.138 18.657 1.00 56.25 76 PRO A O 1
ATOM 599 N N . PRO A 1 77 ? 21.098 -54.457 18.943 1.00 43.59 77 PRO A N 1
ATOM 600 C CA . PRO A 1 77 ? 19.953 -54.870 18.085 1.00 43.59 77 PRO A CA 1
ATOM 601 C C . PRO A 1 77 ? 18.884 -53.759 17.860 1.00 43.59 77 PRO A C 1
ATOM 603 O O . PRO A 1 77 ? 18.670 -52.928 18.736 1.00 43.59 77 PRO A O 1
ATOM 606 N N . ALA A 1 78 ? 18.371 -53.574 16.626 1.00 36.25 78 ALA A N 1
ATOM 607 C CA . ALA A 1 78 ? 17.050 -54.009 16.084 1.00 36.25 78 ALA A CA 1
ATOM 608 C C . ALA A 1 78 ? 15.835 -53.422 16.852 1.00 36.25 78 ALA A C 1
ATOM 610 O O . ALA A 1 78 ? 15.823 -53.462 18.071 1.00 36.25 78 ALA A O 1
ATOM 611 N N . GLU A 1 79 ? 14.751 -52.865 16.294 1.00 35.66 79 GLU A N 1
ATOM 612 C CA . GLU A 1 79 ? 13.934 -53.124 15.090 1.00 35.66 79 GLU A CA 1
ATOM 613 C C . GLU A 1 79 ? 12.781 -52.059 15.174 1.00 35.66 79 GLU A C 1
ATOM 615 O O . GLU A 1 79 ? 12.346 -51.774 16.288 1.00 35.66 79 GLU A O 1
ATOM 620 N N . ARG A 1 80 ? 12.313 -51.322 14.147 1.00 34.38 80 ARG A N 1
ATOM 621 C CA . ARG A 1 80 ? 11.173 -51.640 13.245 1.00 34.38 80 ARG A CA 1
ATOM 622 C C . ARG A 1 80 ? 10.681 -50.370 12.511 1.00 34.38 80 ARG A C 1
ATOM 624 O O . ARG A 1 80 ? 10.598 -49.325 13.143 1.00 34.38 80 ARG A O 1
ATOM 631 N N . GLU A 1 81 ? 10.364 -50.552 11.217 1.00 36.38 81 GLU A N 1
ATOM 632 C CA . GLU A 1 81 ? 9.174 -50.111 10.428 1.00 36.38 81 GLU A CA 1
ATOM 633 C C . GLU A 1 81 ? 8.648 -48.656 10.539 1.00 36.38 81 GLU A C 1
ATOM 635 O O . GLU A 1 81 ? 8.627 -48.069 11.605 1.00 36.38 81 GLU A O 1
ATOM 640 N N . ALA A 1 82 ? 8.121 -47.974 9.515 1.00 33.78 82 ALA A N 1
ATOM 641 C CA . ALA A 1 82 ? 7.664 -48.302 8.165 1.00 33.78 82 ALA A CA 1
ATOM 642 C C . ALA A 1 82 ? 7.736 -47.005 7.313 1.00 33.78 82 ALA A C 1
ATOM 644 O O . ALA A 1 82 ? 7.662 -45.903 7.846 1.00 33.78 82 ALA A O 1
ATOM 645 N N . ALA A 1 83 ? 8.018 -47.110 6.017 1.00 33.41 83 ALA A N 1
ATOM 646 C CA . ALA A 1 83 ? 7.050 -46.929 4.929 1.00 33.41 83 ALA A CA 1
ATOM 647 C C . ALA A 1 83 ? 7.038 -45.535 4.269 1.00 33.41 83 ALA A C 1
ATOM 649 O O . ALA A 1 83 ? 6.765 -44.504 4.870 1.00 33.41 83 ALA A O 1
ATOM 650 N N . ASP A 1 84 ? 7.227 -45.639 2.958 1.00 34.88 84 ASP A N 1
ATOM 651 C CA . ASP A 1 84 ? 6.513 -44.961 1.885 1.00 34.88 84 ASP A CA 1
ATOM 652 C C . ASP A 1 84 ? 7.101 -43.704 1.237 1.00 34.88 84 ASP A C 1
ATOM 654 O O . ASP A 1 84 ? 7.506 -42.719 1.849 1.00 34.88 84 ASP A O 1
ATOM 658 N N . VAL A 1 85 ? 7.148 -43.818 -0.085 1.00 43.72 85 VAL A N 1
ATOM 659 C CA . VAL A 1 85 ? 7.767 -42.938 -1.064 1.00 43.72 85 VAL A CA 1
ATOM 660 C C . VAL A 1 85 ? 6.668 -42.053 -1.645 1.00 43.72 85 VAL A C 1
ATOM 662 O O . VAL A 1 85 ? 5.658 -42.560 -2.121 1.00 43.72 85 VAL A O 1
ATOM 665 N N . ALA A 1 86 ? 6.884 -40.737 -1.693 1.00 39.16 86 ALA A N 1
ATOM 666 C CA . ALA A 1 86 ? 6.046 -39.819 -2.467 1.00 39.16 86 ALA A CA 1
ATOM 667 C C . ALA A 1 86 ? 6.914 -38.848 -3.305 1.00 39.16 86 ALA A C 1
ATOM 669 O O . ALA A 1 86 ? 7.993 -38.456 -2.854 1.00 39.16 86 ALA A O 1
ATOM 670 N N . PRO A 1 87 ? 6.490 -38.493 -4.538 1.00 49.56 87 PRO A N 1
ATOM 671 C CA . PRO A 1 87 ? 7.345 -37.918 -5.585 1.00 49.56 87 PRO A CA 1
ATOM 672 C C . PRO A 1 87 ? 7.544 -36.389 -5.468 1.00 49.56 87 PRO A C 1
ATOM 674 O O . PRO A 1 87 ? 6.826 -35.720 -4.721 1.00 49.56 87 PRO A O 1
ATOM 677 N N . PRO A 1 88 ? 8.504 -35.798 -6.214 1.00 46.59 88 PRO A N 1
ATOM 678 C CA . PRO A 1 88 ? 8.909 -34.409 -6.028 1.00 46.59 88 PRO A CA 1
ATOM 679 C C . PRO A 1 88 ? 7.923 -33.442 -6.697 1.00 46.59 88 PRO A C 1
ATOM 681 O O . PRO A 1 88 ? 7.677 -33.525 -7.898 1.00 46.59 88 PRO A O 1
ATOM 684 N N . SER A 1 89 ? 7.407 -32.473 -5.938 1.00 46.69 89 SER A N 1
ATOM 685 C CA . SER A 1 89 ? 6.716 -31.305 -6.498 1.00 46.69 89 SER A CA 1
ATOM 686 C C . SER A 1 89 ? 7.652 -30.102 -6.549 1.00 46.69 89 SER A C 1
ATOM 688 O O . SER A 1 89 ? 7.935 -29.447 -5.549 1.00 46.69 89 SER A O 1
ATOM 690 N N . THR A 1 90 ? 8.119 -29.799 -7.755 1.00 50.16 90 THR A N 1
ATOM 691 C CA . THR A 1 90 ? 8.695 -28.516 -8.147 1.00 50.16 90 THR A CA 1
ATOM 692 C C . THR A 1 90 ? 7.573 -27.522 -8.440 1.00 50.16 90 THR A C 1
ATOM 694 O O . THR A 1 90 ? 6.866 -27.682 -9.427 1.00 50.16 90 THR A O 1
ATOM 697 N N . ARG A 1 91 ? 7.440 -26.465 -7.627 1.00 41.41 91 ARG A N 1
ATOM 698 C CA . ARG A 1 91 ? 7.036 -25.103 -8.045 1.00 41.41 91 ARG A CA 1
ATOM 699 C C . ARG A 1 91 ? 7.100 -24.174 -6.829 1.00 41.41 91 ARG A C 1
ATOM 701 O O . ARG A 1 91 ? 6.147 -24.067 -6.068 1.00 41.41 91 ARG A O 1
ATOM 708 N N . ASN A 1 92 ? 8.232 -23.487 -6.665 1.00 46.84 92 ASN A N 1
ATOM 709 C CA . ASN A 1 92 ? 8.339 -22.331 -5.773 1.00 46.84 92 ASN A CA 1
ATOM 710 C C . ASN A 1 92 ? 7.512 -21.177 -6.360 1.00 46.84 92 ASN A C 1
ATOM 712 O O . ASN A 1 92 ? 8.019 -20.359 -7.122 1.00 46.84 92 ASN A O 1
ATOM 716 N N . VAL A 1 93 ? 6.227 -21.138 -6.025 1.00 46.88 93 VAL A N 1
ATOM 717 C CA . VAL A 1 93 ? 5.466 -19.890 -5.943 1.00 46.88 93 VAL A CA 1
ATOM 718 C C . VAL A 1 93 ? 5.459 -19.486 -4.470 1.00 46.88 93 VAL A C 1
ATOM 720 O O . VAL A 1 93 ? 5.133 -20.330 -3.632 1.00 46.88 93 VAL A O 1
ATOM 723 N N . PRO A 1 94 ? 5.841 -18.250 -4.105 1.00 47.19 94 PRO A N 1
ATOM 724 C CA . PRO A 1 94 ? 5.653 -17.787 -2.742 1.00 47.19 94 PRO A CA 1
ATOM 725 C C . PRO A 1 94 ? 4.145 -17.703 -2.491 1.00 47.19 94 PRO A C 1
ATOM 727 O O . PRO A 1 94 ? 3.475 -16.768 -2.921 1.00 47.19 94 PRO A O 1
ATOM 730 N N . SER A 1 95 ? 3.606 -18.727 -1.831 1.00 43.34 95 SER A N 1
ATOM 731 C CA . SER A 1 95 ? 2.269 -18.689 -1.258 1.00 43.34 95 SER A CA 1
ATOM 732 C C . SER A 1 95 ? 2.313 -17.680 -0.117 1.00 43.34 95 SER A C 1
ATOM 734 O O . SER A 1 95 ? 2.723 -17.997 1.001 1.00 43.34 95 SER A O 1
ATOM 736 N N . VAL A 1 96 ? 1.971 -16.426 -0.414 1.00 50.56 96 VAL A N 1
ATOM 737 C CA . VAL A 1 96 ? 1.616 -15.462 0.624 1.00 50.56 96 VAL A CA 1
ATOM 738 C C . VAL A 1 96 ? 0.297 -15.958 1.186 1.00 50.56 96 VAL A C 1
ATOM 740 O O . VAL A 1 96 ? -0.775 -15.712 0.637 1.00 50.56 96 VAL A O 1
ATOM 743 N N . SER A 1 97 ? 0.409 -16.736 2.258 1.00 46.75 97 SER A N 1
ATOM 744 C CA . SER A 1 97 ? -0.718 -17.124 3.084 1.00 46.75 97 SER A CA 1
ATOM 745 C C . SER A 1 97 ? -1.342 -15.832 3.600 1.00 46.75 97 SER A C 1
ATOM 747 O O . SER A 1 97 ? -0.786 -15.161 4.469 1.00 46.75 97 SER A O 1
ATOM 749 N N . VAL A 1 98 ? -2.459 -15.434 2.992 1.00 55.31 98 VAL A N 1
ATOM 750 C CA . VAL A 1 98 ? -3.319 -14.381 3.519 1.00 55.31 98 VAL A CA 1
ATOM 751 C C . VAL A 1 98 ? -3.739 -14.859 4.900 1.00 55.31 98 VAL A C 1
ATOM 753 O O . VAL A 1 98 ? -4.482 -15.832 5.027 1.00 55.31 98 VAL A O 1
ATOM 756 N N . ILE A 1 99 ? -3.217 -14.207 5.936 1.00 48.53 99 ILE A N 1
ATOM 757 C CA . ILE A 1 99 ? -3.670 -14.407 7.306 1.00 48.53 99 ILE A CA 1
ATOM 758 C C . ILE A 1 99 ? -5.101 -13.866 7.341 1.00 48.53 99 ILE A C 1
ATOM 760 O O . ILE A 1 99 ? -5.322 -12.678 7.552 1.00 48.53 99 ILE A O 1
ATOM 764 N N . GLN A 1 100 ? -6.079 -14.725 7.054 1.00 50.16 100 GLN A N 1
ATOM 765 C CA . GLN A 1 100 ? -7.459 -14.464 7.436 1.00 50.16 100 GLN A CA 1
ATOM 766 C C . GLN A 1 100 ? -7.500 -14.432 8.967 1.00 50.16 100 GLN A C 1
ATOM 768 O O . GLN A 1 100 ? -7.025 -15.386 9.598 1.00 50.16 100 GLN A O 1
ATOM 773 N N . PRO A 1 101 ? -8.047 -13.375 9.588 1.00 52.69 101 PRO A N 1
ATOM 774 C CA . PRO A 1 101 ? -8.307 -13.378 11.016 1.00 52.69 101 PRO A CA 1
ATOM 775 C C . PRO A 1 101 ? -9.277 -14.519 11.329 1.00 52.69 101 PRO A C 1
ATOM 777 O O . PRO A 1 101 ? -10.439 -14.509 10.934 1.00 52.69 101 PRO A O 1
ATOM 780 N N . ARG A 1 102 ? -8.776 -15.551 12.008 1.00 44.59 102 ARG A N 1
ATOM 781 C CA . ARG A 1 102 ? -9.602 -16.631 12.540 1.00 44.59 102 ARG A CA 1
ATOM 782 C C . ARG A 1 102 ? -10.381 -16.046 13.714 1.00 44.59 102 ARG A C 1
ATOM 784 O O . ARG A 1 102 ? -9.769 -15.669 14.711 1.00 44.59 102 ARG A O 1
ATOM 791 N N . GLU A 1 103 ? -11.703 -15.963 13.597 1.00 55.22 103 GLU A N 1
ATOM 792 C CA . GLU A 1 103 ? -12.572 -15.597 14.714 1.00 55.22 103 GLU A CA 1
ATOM 793 C C . GLU A 1 103 ? -12.413 -16.618 15.846 1.00 55.22 103 GLU A C 1
ATOM 795 O O . GLU A 1 103 ? -12.973 -17.716 15.825 1.00 55.22 103 GLU A O 1
ATOM 800 N N . THR A 1 104 ? -11.620 -16.276 16.857 1.00 42.97 104 THR A N 1
ATOM 801 C CA . THR A 1 104 ? -11.606 -17.005 18.122 1.00 42.97 104 THR A CA 1
ATOM 802 C C . THR A 1 104 ? -12.767 -16.505 18.964 1.00 42.97 104 THR A C 1
ATOM 804 O O . THR A 1 104 ? -12.628 -15.596 19.779 1.00 42.97 104 THR A O 1
ATOM 807 N N . SER A 1 105 ? -13.935 -17.102 18.749 1.00 48.75 105 SER A N 1
ATOM 808 C CA . SER A 1 105 ? -15.038 -16.995 19.693 1.00 48.75 105 SER A CA 1
ATOM 809 C C . SER A 1 105 ? -14.755 -17.831 20.947 1.00 48.75 105 SER A C 1
ATOM 811 O O . SER A 1 105 ? -14.553 -19.041 20.858 1.00 48.75 105 SER A O 1
ATOM 813 N N . ARG A 1 106 ? -14.902 -17.156 22.099 1.00 50.97 106 ARG A N 1
ATOM 814 C CA . ARG A 1 106 ? -15.388 -17.648 23.406 1.00 50.97 106 ARG A CA 1
ATOM 815 C C . ARG A 1 106 ? -14.360 -18.012 24.492 1.00 50.97 106 ARG A C 1
ATOM 817 O O . ARG A 1 106 ? -13.839 -19.119 24.527 1.00 50.97 106 ARG A O 1
ATOM 824 N N . ALA A 1 107 ? -14.282 -17.142 25.507 1.00 39.62 107 ALA A N 1
ATOM 825 C CA . ALA A 1 107 ? -14.064 -17.523 26.906 1.00 39.62 107 ALA A CA 1
ATOM 826 C C . ALA A 1 107 ? -14.737 -16.520 27.877 1.00 39.62 107 ALA A C 1
ATOM 828 O O . ALA A 1 107 ? -14.370 -15.355 27.896 1.00 39.62 107 ALA A O 1
ATOM 829 N N . GLY A 1 108 ? -15.701 -17.012 28.674 1.00 36.59 108 GLY A N 1
ATOM 830 C CA . GLY A 1 108 ? -15.991 -16.596 30.065 1.00 36.59 108 GLY A CA 1
ATOM 831 C C . GLY A 1 108 ? -16.689 -15.249 30.367 1.00 36.59 108 GLY A C 1
ATOM 832 O O . GLY A 1 108 ? -16.186 -14.202 29.978 1.00 36.59 108 GLY A O 1
ATOM 833 N N . PRO A 1 109 ? -17.791 -15.229 31.154 1.00 50.81 109 PRO A N 1
ATOM 834 C CA . PRO A 1 109 ? -18.393 -13.997 31.657 1.00 50.81 109 PRO A CA 1
ATOM 835 C C . PRO A 1 109 ? -17.627 -13.514 32.896 1.00 50.81 109 PRO A C 1
ATOM 837 O O . PRO A 1 109 ? -17.698 -14.118 33.964 1.00 50.81 109 PRO A O 1
ATOM 840 N N . GLY A 1 110 ? -16.876 -12.430 32.744 1.00 50.56 110 GLY A N 1
ATOM 841 C CA . GLY A 1 110 ? -16.112 -11.826 33.833 1.00 50.56 110 GLY A CA 1
ATOM 842 C C . GLY A 1 110 ? -15.249 -10.674 33.343 1.00 50.56 110 GLY A C 1
ATOM 843 O O . GLY A 1 110 ? -14.042 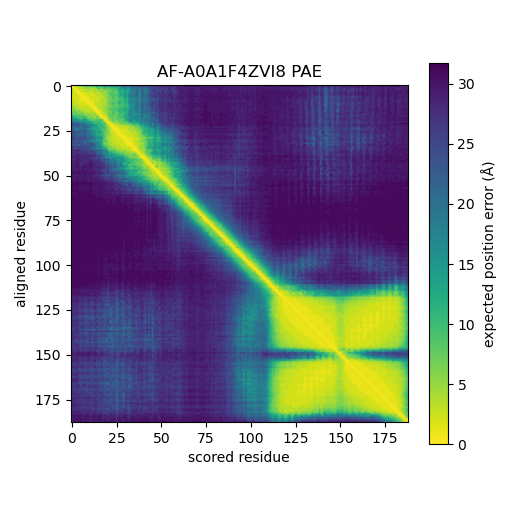-10.678 33.542 1.00 50.56 110 GLY A O 1
ATOM 844 N N . SER A 1 111 ? -15.838 -9.723 32.624 1.00 52.28 111 SER A N 1
ATOM 845 C CA . SER A 1 111 ? -15.098 -8.608 32.037 1.00 52.28 111 SER A CA 1
ATOM 846 C C . SER A 1 111 ? -15.301 -7.336 32.857 1.00 52.28 111 SER A C 1
ATOM 848 O O . SER A 1 111 ? -16.341 -6.685 32.748 1.00 52.28 111 SER A O 1
ATOM 850 N N . SER A 1 112 ? -14.294 -6.977 33.654 1.00 53.56 112 SER A N 1
ATOM 851 C CA . SER A 1 112 ? -14.140 -5.610 34.158 1.00 53.56 112 SER A CA 1
ATOM 852 C C . SER A 1 112 ? -14.133 -4.615 32.984 1.00 53.56 112 SER A C 1
ATOM 854 O O . SER A 1 112 ? -13.580 -4.935 31.925 1.00 53.56 112 SER A O 1
ATOM 856 N N . PRO A 1 113 ? -14.698 -3.404 33.147 1.00 60.88 113 PRO A N 1
ATOM 857 C CA . PRO A 1 113 ? -14.827 -2.412 32.071 1.00 60.88 113 PRO A CA 1
ATOM 858 C C . PRO A 1 113 ? -13.482 -1.995 31.452 1.00 60.88 113 PRO A C 1
ATOM 860 O O . PRO A 1 113 ? -13.432 -1.617 30.283 1.00 60.88 113 PRO A O 1
ATOM 863 N N . GLU A 1 114 ? -12.398 -2.125 32.215 1.00 61.78 114 GLU A N 1
ATOM 864 C CA . GLU A 1 114 ? -11.026 -1.773 31.835 1.00 61.78 114 GLU A CA 1
ATOM 865 C C . GLU A 1 114 ? -10.398 -2.777 30.848 1.00 61.78 114 GLU A C 1
ATOM 867 O O . GLU A 1 114 ? -9.705 -2.387 29.911 1.00 61.78 114 GLU A O 1
ATOM 872 N N . GLY A 1 115 ? -10.718 -4.072 30.977 1.00 68.94 115 GLY A N 1
ATOM 873 C CA . GLY A 1 115 ? -10.243 -5.109 30.050 1.00 68.94 115 GLY A CA 1
ATOM 874 C C . GLY A 1 115 ? -10.921 -5.041 28.677 1.00 68.94 115 GLY A C 1
ATOM 875 O O . GLY A 1 115 ? -10.283 -5.295 27.660 1.00 68.94 115 GLY A O 1
ATOM 876 N N . GLN A 1 116 ? -12.194 -4.632 28.634 1.00 68.31 116 GLN A N 1
ATOM 877 C CA . GLN A 1 116 ? -12.928 -4.465 27.373 1.00 68.31 116 GLN A CA 1
ATOM 878 C C . GLN A 1 116 ? -12.420 -3.274 26.551 1.00 68.31 116 GLN A C 1
ATOM 880 O O . GLN A 1 116 ? -12.376 -3.361 25.327 1.00 68.31 116 GLN A O 1
ATOM 885 N N . ALA A 1 117 ? -12.038 -2.173 27.209 1.00 74.38 117 ALA A N 1
ATOM 886 C CA . ALA A 1 117 ? -11.493 -0.995 26.532 1.00 74.38 117 ALA A CA 1
ATOM 887 C C . ALA A 1 117 ? -10.153 -1.317 25.849 1.00 74.38 117 ALA A C 1
ATOM 889 O O . ALA A 1 117 ? -9.986 -1.049 24.662 1.00 74.38 117 ALA A O 1
ATOM 890 N N . SER A 1 118 ? -9.252 -2.005 26.559 1.00 84.31 118 SER A N 1
ATOM 891 C CA . SER A 1 118 ? -7.959 -2.432 26.008 1.00 84.31 118 SER A CA 1
ATOM 892 C C . SER A 1 118 ? -8.101 -3.419 24.838 1.00 84.31 118 SER A C 1
ATOM 894 O O . SER A 1 118 ? -7.345 -3.356 23.862 1.00 84.31 118 SER A O 1
ATOM 896 N N . GLU A 1 119 ? -9.088 -4.319 24.888 1.00 88.00 119 GLU A N 1
ATOM 897 C CA . GLU A 1 119 ? -9.346 -5.251 23.789 1.00 88.00 119 GLU A CA 1
ATOM 898 C C . GLU A 1 119 ? -9.936 -4.546 22.555 1.00 88.00 119 GLU A C 1
ATOM 900 O O . GLU A 1 119 ? -9.517 -4.838 21.431 1.00 88.00 119 GLU A O 1
ATOM 905 N N . ALA A 1 120 ? -10.857 -3.595 22.744 1.00 87.12 120 ALA A N 1
ATOM 906 C CA . ALA A 1 120 ? -11.428 -2.796 21.658 1.00 87.12 120 ALA A CA 1
ATOM 907 C C . ALA A 1 120 ? -10.357 -1.946 20.954 1.00 87.12 120 ALA A C 1
ATOM 909 O O . ALA A 1 120 ? -10.252 -1.981 19.726 1.00 87.12 120 ALA A O 1
ATOM 910 N N . GLU A 1 121 ? -9.491 -1.278 21.720 1.00 89.88 121 GLU A N 1
ATOM 911 C CA . GLU A 1 121 ? -8.340 -0.535 21.191 1.00 89.88 121 GLU A CA 1
ATOM 912 C C . GLU A 1 121 ? -7.391 -1.439 20.398 1.00 89.88 121 GLU A C 1
ATOM 914 O O . GLU A 1 121 ? -6.978 -1.099 19.288 1.00 89.88 121 GLU A O 1
ATOM 919 N N . SER A 1 122 ? -7.094 -2.632 20.919 1.00 92.38 122 SER A N 1
ATOM 920 C CA . SER A 1 122 ? -6.237 -3.606 20.234 1.00 92.38 122 SER A CA 1
ATOM 921 C C . SER A 1 122 ? -6.836 -4.082 18.906 1.00 92.38 122 SER A C 1
ATOM 923 O O . SER A 1 122 ? -6.102 -4.349 17.952 1.00 92.38 122 SER A O 1
ATOM 925 N N . ARG A 1 123 ? -8.166 -4.215 18.825 1.00 92.56 123 ARG A N 1
ATOM 926 C CA . ARG A 1 123 ? -8.873 -4.591 17.590 1.00 92.56 123 ARG A CA 1
ATOM 927 C C . ARG A 1 123 ? -8.857 -3.457 16.569 1.00 92.56 123 ARG A C 1
ATOM 929 O O . ARG A 1 123 ? -8.538 -3.715 15.411 1.00 92.56 123 ARG A O 1
ATOM 936 N N . TRP A 1 124 ? -9.119 -2.223 16.999 1.00 94.56 124 TRP A N 1
ATOM 937 C CA . TRP A 1 124 ? -9.004 -1.037 16.145 1.00 94.56 124 TRP A CA 1
ATOM 938 C C . TRP A 1 124 ? -7.587 -0.887 15.580 1.00 94.56 124 TRP A C 1
ATOM 940 O O . TRP A 1 124 ? -7.416 -0.719 14.375 1.00 94.56 124 TRP A O 1
ATOM 950 N N . GLN A 1 125 ? -6.564 -1.044 16.423 1.00 95.44 125 GLN A N 1
ATOM 951 C CA . GLN A 1 125 ? -5.168 -0.922 16.010 1.00 95.44 125 GLN A CA 1
ATOM 952 C C . GLN A 1 125 ? -4.792 -1.958 14.935 1.00 95.44 125 GLN A C 1
ATOM 954 O O . GLN A 1 125 ? -4.176 -1.610 13.931 1.00 95.44 125 GLN A O 1
ATOM 959 N N . LYS A 1 126 ? -5.229 -3.215 15.087 1.00 95.81 126 LYS A N 1
ATOM 960 C CA . LYS A 1 126 ? -5.029 -4.259 14.066 1.00 95.81 126 LYS A CA 1
ATOM 961 C C . LYS A 1 126 ? -5.762 -3.954 12.759 1.00 95.81 126 LYS A C 1
ATOM 963 O O . LYS A 1 126 ? -5.203 -4.175 11.688 1.00 95.81 126 LYS A O 1
ATOM 968 N N . ALA A 1 127 ? -7.000 -3.463 12.836 1.00 94.94 127 ALA A N 1
ATOM 969 C CA . ALA A 1 127 ? -7.774 -3.078 11.654 1.00 94.94 127 ALA A CA 1
ATOM 970 C C . ALA A 1 127 ? -7.097 -1.924 10.898 1.00 94.94 127 ALA A C 1
ATOM 972 O O . ALA A 1 127 ? -6.974 -1.968 9.675 1.00 94.94 127 ALA A O 1
ATOM 973 N N . LYS A 1 128 ? -6.570 -0.942 11.635 1.00 96.69 128 LYS A N 1
ATOM 974 C CA . LYS A 1 128 ? -5.789 0.165 11.087 1.00 96.69 128 LYS A CA 1
ATOM 975 C C . LYS A 1 128 ? -4.517 -0.313 10.389 1.00 96.69 128 LYS A C 1
ATOM 977 O O . LYS A 1 128 ? -4.292 0.033 9.235 1.00 96.69 128 LYS A O 1
ATOM 982 N N . GLU A 1 129 ? -3.716 -1.147 11.049 1.00 97.31 129 GLU A N 1
ATOM 983 C CA . GLU A 1 129 ? -2.493 -1.714 10.462 1.00 97.31 129 GLU A CA 1
ATOM 984 C C . GLU A 1 129 ? -2.788 -2.518 9.189 1.00 97.31 129 GLU A C 1
ATOM 986 O O . GLU A 1 129 ? -2.036 -2.457 8.215 1.00 97.31 129 GLU A O 1
ATOM 991 N N . TYR A 1 130 ? -3.910 -3.243 9.168 1.00 97.12 130 TYR A N 1
ATOM 992 C CA . TYR A 1 130 ? -4.361 -3.967 7.986 1.00 97.12 130 TYR A CA 1
ATOM 993 C C . TYR A 1 130 ? -4.755 -3.025 6.837 1.00 97.12 130 TYR A C 1
ATOM 995 O O . TYR A 1 130 ? -4.349 -3.254 5.695 1.00 97.12 130 TYR A O 1
ATOM 1003 N N . ALA A 1 131 ? -5.494 -1.950 7.129 1.00 97.56 131 ALA A N 1
ATOM 1004 C CA . ALA A 1 131 ? -5.848 -0.933 6.141 1.00 97.56 131 ALA A CA 1
ATOM 1005 C C . ALA A 1 131 ? -4.599 -0.246 5.559 1.00 97.56 131 ALA A C 1
ATOM 1007 O O . ALA A 1 131 ? -4.483 -0.120 4.339 1.00 97.56 131 ALA A O 1
ATOM 1008 N N . ASP A 1 132 ? -3.633 0.115 6.406 1.00 97.62 132 ASP A N 1
ATOM 1009 C CA . ASP A 1 132 ? -2.379 0.754 5.991 1.00 97.62 132 ASP A CA 1
ATOM 1010 C C . ASP A 1 132 ? -1.517 -0.193 5.124 1.00 97.62 132 ASP A C 1
ATOM 1012 O O . ASP A 1 132 ? -0.896 0.226 4.142 1.00 97.62 132 ASP A O 1
ATOM 1016 N N . LEU A 1 133 ? -1.517 -1.499 5.418 1.00 98.31 133 LEU A N 1
ATOM 1017 C CA . LEU A 1 133 ? -0.853 -2.503 4.579 1.00 98.31 133 LEU A CA 1
ATOM 1018 C C . LEU A 1 133 ? -1.493 -2.594 3.188 1.00 98.31 133 LEU A C 1
ATOM 1020 O O . LEU A 1 133 ? -0.781 -2.673 2.180 1.00 98.31 133 LEU A O 1
ATOM 1024 N N . LEU A 1 134 ? -2.826 -2.593 3.118 1.00 97.94 134 LEU A N 1
ATOM 1025 C CA . LEU A 1 134 ? -3.551 -2.615 1.847 1.00 97.94 134 LEU A CA 1
ATOM 1026 C C . LEU A 1 134 ? -3.311 -1.338 1.038 1.00 97.94 134 LEU A C 1
ATOM 1028 O O . LEU A 1 134 ? -3.152 -1.423 -0.178 1.00 97.94 134 LEU A O 1
ATOM 1032 N N . GLU A 1 135 ? -3.204 -0.184 1.694 1.00 97.69 135 GLU A N 1
ATOM 1033 C CA . GLU A 1 135 ? -2.837 1.083 1.060 1.00 97.69 135 GLU A CA 1
ATOM 1034 C C . GLU A 1 135 ? -1.433 1.022 0.442 1.00 97.69 135 GLU A C 1
ATOM 1036 O O . GLU A 1 135 ? -1.237 1.378 -0.723 1.00 97.69 135 GLU A O 1
ATOM 1041 N N . LEU A 1 136 ? -0.453 0.492 1.182 1.00 98.25 136 LEU A N 1
ATOM 1042 C CA . LEU A 1 136 ? 0.902 0.297 0.665 1.00 98.25 136 LEU A CA 1
ATOM 1043 C C . LEU A 1 136 ? 0.911 -0.640 -0.551 1.00 98.25 136 LEU A C 1
ATOM 1045 O O . LEU A 1 136 ? 1.607 -0.374 -1.536 1.00 98.25 136 LEU A O 1
ATOM 1049 N N . LYS A 1 137 ? 0.120 -1.720 -0.505 1.00 97.69 137 LYS A N 1
ATOM 1050 C CA . LYS A 1 137 ? -0.043 -2.638 -1.639 1.00 97.69 137 LYS A CA 1
ATOM 1051 C C . LYS A 1 137 ? -0.691 -1.937 -2.835 1.00 97.69 137 LYS A C 1
ATOM 1053 O O . LYS A 1 137 ? -0.233 -2.108 -3.958 1.00 97.69 137 LYS A O 1
ATOM 1058 N N . LEU A 1 138 ? -1.726 -1.136 -2.614 1.00 97.69 138 LEU A N 1
ATOM 1059 C CA . LEU A 1 138 ? -2.399 -0.399 -3.678 1.00 97.69 138 LEU A CA 1
ATOM 1060 C C . LEU A 1 138 ? -1.431 0.564 -4.380 1.00 97.69 138 LEU A C 1
ATOM 1062 O O . LEU A 1 138 ? -1.367 0.599 -5.608 1.00 97.69 138 LEU A O 1
ATOM 1066 N N . ASN A 1 139 ? -0.621 1.288 -3.608 1.00 97.62 139 ASN A N 1
ATOM 1067 C CA . ASN A 1 139 ? 0.388 2.203 -4.139 1.00 97.62 139 ASN A CA 1
ATOM 1068 C C . ASN A 1 139 ? 1.473 1.474 -4.944 1.00 97.62 139 ASN A C 1
ATOM 1070 O O . ASN A 1 139 ? 1.887 1.957 -6.000 1.00 97.62 139 ASN A O 1
ATOM 1074 N N . SER A 1 140 ? 1.921 0.301 -4.485 1.00 96.19 140 SER A N 1
ATOM 1075 C CA . SER A 1 140 ? 2.913 -0.488 -5.222 1.00 96.19 140 SER A CA 1
ATOM 1076 C C . SER A 1 140 ? 2.350 -1.053 -6.528 1.00 96.19 140 SER A C 1
ATOM 1078 O O . SER A 1 140 ? 3.043 -1.015 -7.545 1.00 96.19 140 SER A O 1
ATOM 1080 N N . LEU A 1 141 ? 1.084 -1.487 -6.539 1.00 95.62 141 LEU A N 1
ATOM 1081 C CA . LEU A 1 141 ? 0.391 -1.924 -7.753 1.00 95.62 141 LEU A CA 1
ATOM 1082 C C . LEU A 1 141 ? 0.230 -0.778 -8.755 1.00 95.62 141 LEU A C 1
ATOM 1084 O O . LEU A 1 141 ? 0.477 -0.971 -9.944 1.00 95.62 141 LEU A O 1
ATOM 1088 N N . TRP A 1 142 ? -0.109 0.428 -8.294 1.00 95.25 142 TRP A N 1
ATOM 1089 C CA . TRP A 1 142 ? -0.154 1.608 -9.159 1.00 95.25 142 TRP A CA 1
ATOM 1090 C C . TRP A 1 142 ? 1.215 1.955 -9.740 1.00 95.25 142 TRP A C 1
ATOM 1092 O O . TRP A 1 142 ? 1.325 2.194 -10.942 1.00 95.25 142 TRP A O 1
ATOM 1102 N N . LEU A 1 143 ? 2.275 1.932 -8.927 1.00 94.31 143 LEU A N 1
ATOM 1103 C CA . LEU A 1 143 ? 3.637 2.140 -9.422 1.00 94.31 143 LEU A CA 1
ATOM 1104 C C . LEU A 1 143 ? 3.995 1.102 -10.490 1.00 94.31 143 LEU A C 1
ATOM 1106 O O . LEU A 1 143 ? 4.519 1.451 -11.548 1.00 94.31 143 LEU A O 1
ATOM 1110 N N . GLN A 1 144 ? 3.667 -0.165 -10.237 1.00 91.75 144 GLN A N 1
ATOM 1111 C CA . GLN A 1 144 ? 3.896 -1.242 -11.185 1.00 91.75 144 GLN A CA 1
ATOM 1112 C C . GLN A 1 144 ? 3.105 -1.017 -12.483 1.00 91.75 144 GLN A C 1
ATOM 1114 O O . GLN A 1 144 ? 3.671 -1.175 -13.564 1.00 91.75 144 GLN A O 1
ATOM 1119 N N . PHE A 1 145 ? 1.851 -0.571 -12.388 1.00 91.94 145 PHE A N 1
ATOM 1120 C CA . PHE A 1 145 ? 0.988 -0.276 -13.532 1.00 91.94 145 PHE A CA 1
ATOM 1121 C C . PHE A 1 145 ? 1.579 0.803 -14.434 1.00 91.94 145 PHE A C 1
ATOM 1123 O O . PHE A 1 145 ? 1.616 0.634 -15.652 1.00 91.94 145 PHE A O 1
ATOM 1130 N N . TYR A 1 146 ? 2.085 1.885 -13.843 1.00 90.56 146 TYR A N 1
ATOM 1131 C CA . TYR A 1 146 ? 2.701 2.975 -14.596 1.00 90.56 146 TYR A CA 1
ATOM 1132 C C . TYR A 1 146 ? 4.120 2.657 -15.077 1.00 90.56 146 TYR A C 1
ATOM 1134 O O . TYR A 1 146 ? 4.563 3.255 -16.049 1.00 90.56 146 TYR A O 1
ATOM 1142 N N . SER A 1 147 ? 4.818 1.709 -14.444 1.00 89.75 147 SER A N 1
ATOM 1143 C CA . SER A 1 147 ? 6.142 1.247 -14.888 1.00 89.75 147 SER A CA 1
ATOM 1144 C C . SER A 1 147 ? 6.108 0.253 -16.057 1.00 89.75 147 SER A C 1
ATOM 1146 O O . SER A 1 147 ? 7.150 -0.051 -16.636 1.00 89.75 147 SER A O 1
ATOM 1148 N N . MET A 1 148 ? 4.938 -0.308 -16.392 1.00 85.62 148 MET A N 1
ATOM 1149 C CA . MET A 1 148 ? 4.807 -1.258 -17.500 1.00 85.62 148 MET A CA 1
ATOM 1150 C C . MET A 1 148 ? 4.688 -0.520 -18.833 1.00 85.62 148 MET A C 1
ATOM 1152 O O . MET A 1 148 ? 3.582 -0.232 -19.282 1.00 85.62 148 MET A O 1
ATOM 1156 N N . ASP A 1 149 ? 5.812 -0.262 -19.495 1.00 71.38 149 ASP A N 1
ATOM 1157 C CA . ASP A 1 149 ? 5.820 0.491 -20.755 1.00 71.38 149 ASP A CA 1
ATOM 1158 C C . ASP A 1 149 ? 5.265 -0.291 -21.961 1.00 71.38 149 ASP A C 1
ATOM 1160 O O . ASP A 1 149 ? 4.552 0.295 -22.767 1.00 71.38 149 ASP A O 1
ATOM 1164 N N . ASP A 1 150 ? 5.456 -1.614 -22.053 1.00 55.28 150 ASP A N 1
ATOM 1165 C CA . ASP A 1 150 ? 5.132 -2.361 -23.282 1.00 55.28 150 ASP A CA 1
ATOM 1166 C C . ASP A 1 150 ? 4.315 -3.647 -23.057 1.00 55.28 150 ASP A C 1
ATOM 1168 O O . ASP A 1 150 ? 4.760 -4.583 -22.389 1.00 55.28 150 ASP A O 1
ATOM 1172 N N . GLY A 1 151 ? 3.127 -3.699 -23.678 1.00 58.78 151 GLY A N 1
ATOM 1173 C CA . GLY A 1 151 ? 2.428 -4.890 -24.206 1.00 58.78 151 GLY A CA 1
ATOM 1174 C C . GLY A 1 151 ? 2.054 -6.059 -23.279 1.00 58.78 151 GLY A C 1
ATOM 1175 O O . GLY A 1 151 ? 1.421 -7.009 -23.735 1.00 58.78 151 GLY A O 1
ATOM 1176 N N . LYS A 1 152 ? 2.446 -6.042 -22.005 1.00 64.56 152 LYS A N 1
ATOM 1177 C CA . LYS A 1 152 ? 2.124 -7.083 -21.014 1.00 64.56 152 LYS A CA 1
ATOM 1178 C C . LYS A 1 152 ? 0.728 -6.865 -20.424 1.00 64.56 152 LYS A C 1
ATOM 1180 O O . LYS A 1 152 ? 0.262 -5.727 -20.438 1.00 64.56 152 LYS A O 1
ATOM 1185 N N . PRO A 1 153 ? 0.064 -7.921 -19.907 1.00 75.62 153 PRO A N 1
ATOM 1186 C CA . PRO A 1 153 ? -1.348 -7.858 -19.548 1.00 75.62 153 PRO A CA 1
ATOM 1187 C C . PRO A 1 153 ? -1.570 -6.958 -18.328 1.00 75.62 153 PRO A C 1
ATOM 1189 O O . PRO A 1 153 ? -1.561 -7.411 -17.180 1.00 75.62 153 PRO A O 1
ATOM 1192 N N . ARG A 1 154 ? -1.763 -5.661 -18.587 1.00 86.75 154 ARG A N 1
ATOM 1193 C CA . ARG A 1 154 ? -2.160 -4.653 -17.599 1.00 86.75 154 ARG A CA 1
ATOM 1194 C C . ARG A 1 154 ? -3.517 -4.993 -16.993 1.00 86.75 154 ARG A C 1
ATOM 1196 O O . ARG A 1 154 ? -3.804 -4.551 -15.889 1.00 86.75 154 ARG A O 1
ATOM 1203 N N . GLU A 1 155 ? -4.312 -5.804 -17.681 1.00 88.62 155 GLU A N 1
ATOM 1204 C CA . GLU A 1 155 ? -5.625 -6.278 -17.261 1.00 88.62 155 GLU A CA 1
ATOM 1205 C C . GLU A 1 155 ? -5.554 -7.047 -15.939 1.00 88.62 155 GLU A C 1
ATOM 1207 O O . GLU A 1 155 ? -6.371 -6.809 -15.053 1.00 88.62 155 GLU A O 1
ATOM 1212 N N . LEU A 1 156 ? -4.549 -7.915 -15.759 1.00 90.12 156 LEU A N 1
ATOM 1213 C CA . LEU A 1 156 ? -4.372 -8.642 -14.495 1.00 90.12 156 LEU A CA 1
ATOM 1214 C C . LEU A 1 156 ? -4.057 -7.682 -13.348 1.00 90.12 156 LEU A C 1
ATOM 1216 O O . LEU A 1 156 ? -4.576 -7.830 -12.246 1.00 90.12 156 LEU A O 1
ATOM 1220 N N . LEU A 1 157 ? -3.237 -6.669 -13.624 1.00 92.25 157 LEU A N 1
ATOM 1221 C CA . LEU A 1 157 ? -2.861 -5.682 -12.625 1.00 92.25 157 LEU A CA 1
ATOM 1222 C C . LEU A 1 157 ? -4.021 -4.737 -12.297 1.00 92.25 157 LEU A C 1
ATOM 1224 O O . LEU A 1 157 ? -4.215 -4.394 -11.141 1.00 92.25 157 LEU A O 1
ATOM 1228 N N . GLN A 1 158 ? -4.835 -4.360 -13.284 1.00 93.88 158 GLN A N 1
ATOM 1229 C CA . GLN A 1 158 ? -6.071 -3.603 -13.074 1.00 93.88 158 GLN A CA 1
ATOM 1230 C C . GLN A 1 158 ? -7.079 -4.388 -12.239 1.00 93.88 158 GLN A C 1
ATOM 1232 O O . GLN A 1 158 ? -7.694 -3.819 -11.339 1.00 93.88 158 GLN A O 1
ATOM 1237 N N . GLN A 1 159 ? -7.228 -5.688 -12.506 1.00 94.88 159 GLN A N 1
ATOM 1238 C CA . GLN A 1 159 ? -8.076 -6.562 -11.706 1.00 94.88 159 GLN A CA 1
ATOM 1239 C C . GLN A 1 159 ? -7.571 -6.642 -10.261 1.00 94.88 159 GLN A C 1
ATOM 1241 O O . GLN A 1 159 ? -8.365 -6.513 -9.331 1.00 94.88 159 GLN A O 1
ATOM 1246 N N . GLU A 1 160 ? -6.260 -6.796 -10.063 1.00 95.25 160 GL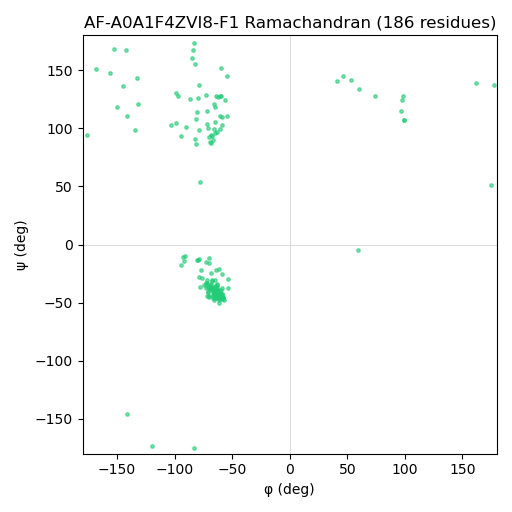U A N 1
ATOM 1247 C CA . GLU A 1 160 ? -5.676 -6.825 -8.722 1.00 95.25 160 GLU A CA 1
ATOM 1248 C C . GLU A 1 160 ? -5.813 -5.472 -8.004 1.00 95.25 160 GLU A C 1
ATOM 1250 O O . GLU A 1 160 ? -6.136 -5.441 -6.818 1.00 95.25 160 GLU A O 1
ATOM 1255 N N . ILE A 1 161 ? -5.638 -4.351 -8.713 1.00 96.19 161 ILE A N 1
ATOM 1256 C CA . ILE A 1 161 ? -5.877 -3.001 -8.181 1.00 96.19 161 ILE A CA 1
ATOM 1257 C C . ILE A 1 161 ? -7.327 -2.864 -7.717 1.00 96.19 161 ILE A C 1
ATOM 1259 O O . ILE A 1 161 ? -7.552 -2.390 -6.607 1.00 96.19 161 ILE A O 1
ATOM 1263 N N . ALA A 1 162 ? -8.300 -3.303 -8.521 1.00 97.69 162 ALA A N 1
ATOM 1264 C CA . ALA A 1 162 ? -9.713 -3.253 -8.153 1.00 97.69 162 ALA A CA 1
ATOM 1265 C C . ALA A 1 162 ? -10.011 -4.117 -6.915 1.00 97.69 162 ALA A C 1
ATOM 1267 O O . ALA A 1 162 ? -10.648 -3.652 -5.974 1.00 97.69 162 ALA A O 1
ATOM 1268 N N . GLU A 1 163 ? -9.486 -5.344 -6.866 1.00 97.69 163 GLU A N 1
ATOM 1269 C CA . GLU A 1 163 ? -9.678 -6.243 -5.724 1.00 97.69 163 GLU A CA 1
ATOM 1270 C C . GLU A 1 163 ? -9.061 -5.681 -4.433 1.00 97.69 163 GLU A C 1
ATOM 1272 O O . GLU A 1 163 ? -9.664 -5.751 -3.359 1.00 97.69 163 GLU A O 1
ATOM 1277 N N . VAL A 1 164 ? -7.845 -5.135 -4.514 1.00 98.00 164 VAL A N 1
ATOM 1278 C CA . VAL A 1 164 ? -7.163 -4.540 -3.357 1.00 98.00 164 VAL A CA 1
ATOM 1279 C C . VAL A 1 164 ? -7.854 -3.253 -2.925 1.00 98.00 164 VAL A C 1
ATOM 1281 O O . VAL A 1 164 ? -7.978 -3.027 -1.725 1.00 98.00 164 VAL A O 1
ATOM 1284 N N . PHE A 1 165 ? -8.341 -2.446 -3.868 1.00 98.06 165 PHE A N 1
ATOM 1285 C CA . PHE A 1 165 ? -9.112 -1.245 -3.568 1.00 98.06 165 PHE A CA 1
ATOM 1286 C C . PHE A 1 165 ? -10.400 -1.579 -2.806 1.00 98.06 165 PHE A C 1
ATOM 1288 O O . PHE A 1 165 ? -10.630 -1.010 -1.744 1.00 98.06 165 PHE A O 1
ATOM 1295 N N . ASP A 1 166 ? -11.173 -2.570 -3.260 1.00 98.12 166 ASP A N 1
ATOM 1296 C CA . ASP A 1 166 ? -12.385 -3.012 -2.558 1.00 98.12 166 ASP A CA 1
ATOM 1297 C C . ASP A 1 166 ? -12.081 -3.488 -1.130 1.00 98.12 166 ASP A C 1
ATOM 1299 O O . ASP A 1 166 ? -12.798 -3.157 -0.181 1.00 98.12 166 ASP A O 1
ATOM 1303 N N . LYS A 1 167 ? -10.998 -4.258 -0.953 1.00 97.81 167 LYS A N 1
ATOM 1304 C CA . LYS A 1 167 ? -10.546 -4.702 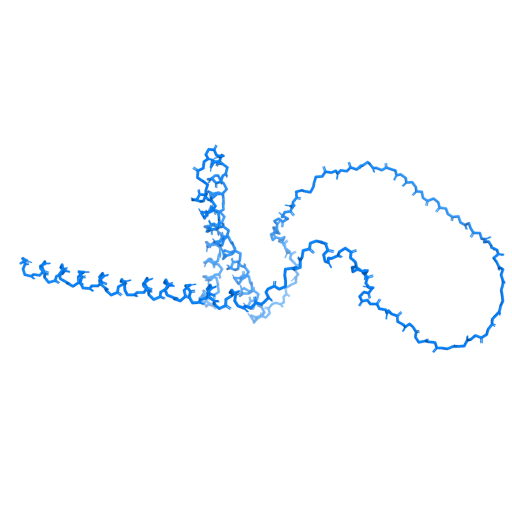0.376 1.00 97.81 167 LYS A CA 1
ATOM 1305 C C . LYS A 1 167 ? -10.124 -3.527 1.249 1.00 97.81 167 LYS A C 1
ATOM 1307 O O . LYS A 1 167 ? -10.466 -3.505 2.426 1.00 97.81 167 LYS A O 1
ATOM 1312 N N . TYR A 1 168 ? -9.400 -2.567 0.681 1.00 97.81 168 TYR A N 1
ATOM 1313 C CA . TYR A 1 168 ? -8.956 -1.367 1.379 1.00 97.81 168 TYR A CA 1
ATOM 1314 C C . TYR A 1 168 ? -10.147 -0.539 1.869 1.00 97.81 168 TYR A C 1
ATOM 1316 O O . TYR A 1 168 ? -10.187 -0.166 3.040 1.00 97.81 168 TYR A O 1
ATOM 1324 N N . THR A 1 169 ? -11.151 -0.317 1.017 1.00 97.44 169 THR A N 1
ATOM 1325 C CA . THR A 1 169 ? -12.365 0.418 1.393 1.00 97.44 169 THR A CA 1
ATOM 1326 C C . THR A 1 169 ? -13.100 -0.276 2.536 1.00 97.44 169 THR A C 1
ATOM 1328 O O . THR A 1 169 ? -13.425 0.372 3.527 1.00 97.44 169 THR A O 1
ATOM 1331 N N . ARG A 1 170 ? -13.281 -1.601 2.466 1.00 97.56 170 ARG A N 1
ATOM 1332 C CA . ARG A 1 170 ? -13.910 -2.371 3.555 1.00 97.56 170 ARG A CA 1
ATOM 1333 C C . ARG A 1 170 ? -13.103 -2.314 4.851 1.00 97.56 170 ARG A C 1
ATOM 1335 O O . ARG A 1 170 ? -13.682 -2.097 5.908 1.00 97.56 170 ARG A O 1
ATOM 1342 N N . ALA A 1 171 ? -11.780 -2.453 4.776 1.00 96.44 171 ALA A N 1
ATOM 1343 C CA . ALA A 1 171 ? -10.906 -2.363 5.944 1.00 96.44 171 ALA A CA 1
ATOM 1344 C C . ALA A 1 171 ? -10.965 -0.974 6.604 1.00 96.44 171 ALA A C 1
ATOM 1346 O O . ALA A 1 171 ? -10.998 -0.878 7.828 1.00 96.44 171 ALA A O 1
ATOM 1347 N N . ARG A 1 172 ? -11.037 0.103 5.808 1.00 96.38 172 ARG A N 1
ATOM 1348 C CA . ARG A 1 172 ? -11.237 1.470 6.315 1.00 96.38 172 ARG A CA 1
ATOM 1349 C C . ARG A 1 172 ? -12.605 1.640 6.971 1.00 96.38 172 ARG A C 1
ATOM 1351 O O . ARG A 1 172 ? -12.679 2.222 8.044 1.00 96.38 172 ARG A O 1
ATOM 1358 N N . GLU A 1 173 ? -13.669 1.101 6.381 1.00 96.81 173 GLU A N 1
ATOM 1359 C CA . GLU A 1 173 ? -15.000 1.126 7.000 1.00 96.81 173 GLU A CA 1
ATOM 1360 C C . GLU A 1 173 ? -15.053 0.353 8.326 1.00 96.81 173 GLU A C 1
ATOM 1362 O O . GLU A 1 173 ? -15.749 0.753 9.258 1.00 96.81 173 GLU A O 1
ATOM 1367 N N . GLU A 1 174 ? -14.357 -0.779 8.423 1.00 94.00 174 GLU A N 1
ATOM 1368 C CA . GLU A 1 174 ? -14.253 -1.546 9.666 1.00 94.00 174 GLU A CA 1
ATOM 1369 C C . GLU A 1 174 ? -13.471 -0.777 10.732 1.00 94.00 174 GLU A C 1
ATOM 1371 O O . GLU A 1 174 ? -13.917 -0.695 11.875 1.00 94.00 174 GLU A O 1
ATOM 1376 N N . GLU A 1 175 ? -12.353 -0.155 10.355 1.00 93.06 175 GLU A N 1
ATOM 1377 C CA . GLU A 1 175 ? -11.565 0.708 11.234 1.00 93.06 175 GLU A CA 1
ATOM 1378 C C . GLU A 1 175 ? -12.402 1.866 11.790 1.00 93.06 175 GLU A C 1
ATOM 1380 O O . GLU A 1 175 ? -12.400 2.091 13.002 1.00 93.06 175 GLU A O 1
ATOM 1385 N N . THR A 1 176 ? -13.185 2.545 10.945 1.00 94.12 176 THR A N 1
ATOM 1386 C CA . THR A 1 176 ? -14.064 3.634 11.392 1.00 94.12 176 THR A CA 1
ATOM 1387 C C . THR A 1 176 ? -15.184 3.132 12.298 1.00 94.12 176 THR A C 1
ATOM 1389 O O . THR A 1 176 ? -15.469 3.763 13.310 1.00 94.12 176 THR A O 1
ATOM 1392 N N . LYS A 1 177 ? -15.782 1.969 12.007 1.00 93.62 177 LYS A N 1
ATOM 1393 C CA . LYS A 1 177 ? -16.810 1.364 12.877 1.00 93.62 177 LYS A CA 1
ATOM 1394 C C . LYS A 1 177 ? -16.251 1.002 14.254 1.00 93.62 177 LYS A C 1
ATOM 1396 O O . LYS A 1 177 ? -16.882 1.291 15.266 1.00 93.62 177 LYS A O 1
ATOM 1401 N N . LEU A 1 178 ? -15.059 0.405 14.297 1.00 92.44 178 LEU A N 1
ATOM 1402 C CA . LEU A 1 178 ? -14.352 0.087 15.542 1.00 92.44 178 LEU A CA 1
ATOM 1403 C C . LEU A 1 178 ? -14.007 1.359 16.324 1.00 92.44 178 LEU A C 1
ATOM 1405 O O . LEU A 1 178 ? -14.131 1.388 17.546 1.00 92.44 178 LEU A O 1
ATOM 1409 N N . ARG A 1 179 ? -13.615 2.428 15.622 1.00 91.62 179 ARG A N 1
ATOM 1410 C CA . ARG A 1 179 ? -13.352 3.732 16.232 1.00 91.62 179 ARG A CA 1
ATOM 1411 C C . ARG A 1 179 ? -14.610 4.325 16.867 1.00 91.62 179 ARG A C 1
ATOM 1413 O O . ARG A 1 179 ? -14.561 4.762 18.012 1.00 91.62 179 ARG A O 1
ATOM 1420 N N . GLU A 1 180 ? -15.732 4.294 16.155 1.00 92.12 180 GLU A N 1
ATOM 1421 C CA . GLU A 1 180 ? -17.029 4.757 16.659 1.00 92.12 180 GLU A CA 1
ATOM 1422 C C . GLU A 1 180 ? -17.520 3.939 17.860 1.00 92.12 180 GLU A C 1
ATOM 1424 O O . GLU A 1 180 ? -18.167 4.486 18.750 1.00 92.12 180 GLU A O 1
ATOM 1429 N N . GLU A 1 181 ? -17.225 2.639 17.911 1.00 88.00 181 GLU A N 1
ATOM 1430 C CA . GLU A 1 181 ? -17.567 1.783 19.051 1.00 88.00 181 GLU A CA 1
ATOM 1431 C C . GLU A 1 181 ? -16.765 2.146 20.309 1.00 88.00 181 GLU A C 1
ATOM 1433 O O . GLU A 1 181 ? -17.320 2.134 21.408 1.00 88.00 181 GLU A O 1
ATOM 1438 N N . ILE A 1 182 ? -15.492 2.524 20.148 1.00 87.75 182 ILE A N 1
ATOM 1439 C CA . ILE A 1 182 ? -14.643 3.025 21.240 1.00 87.75 182 ILE A CA 1
ATOM 1440 C C . ILE A 1 182 ? -15.109 4.412 21.704 1.00 87.75 182 ILE A C 1
ATOM 1442 O O . ILE A 1 182 ? -15.194 4.659 22.905 1.00 87.75 182 ILE A O 1
ATOM 1446 N N . ASP A 1 183 ? -15.417 5.309 20.763 1.00 86.25 183 ASP A N 1
ATOM 1447 C CA . ASP A 1 183 ? -15.788 6.700 21.052 1.00 86.25 183 ASP A CA 1
ATOM 1448 C C . ASP A 1 183 ? -17.256 6.843 21.526 1.00 86.25 183 ASP A C 1
ATOM 1450 O O . ASP A 1 183 ? -17.640 7.900 22.037 1.00 86.25 183 ASP A O 1
ATOM 1454 N N . ARG A 1 184 ? -18.098 5.802 21.389 1.00 87.25 184 ARG A N 1
ATOM 1455 C CA . ARG A 1 184 ? -19.493 5.821 21.858 1.00 87.25 184 ARG A CA 1
ATOM 1456 C C . ARG A 1 184 ? -19.532 5.936 23.391 1.00 87.25 184 ARG A C 1
ATOM 1458 O O . ARG A 1 184 ? -19.081 5.016 24.077 1.00 87.25 184 ARG A O 1
ATOM 1465 N N . PRO A 1 185 ? -20.125 7.005 23.959 1.00 70.81 185 PRO A N 1
ATOM 1466 C CA . PRO A 1 185 ? -20.219 7.157 25.406 1.00 70.81 185 PRO A CA 1
ATOM 1467 C C . PRO A 1 185 ? -21.049 6.013 26.004 1.00 70.81 185 PRO A C 1
ATOM 1469 O O . PRO A 1 185 ? -22.168 5.744 25.562 1.00 70.81 185 PRO A O 1
ATOM 1472 N N . LYS A 1 186 ? -20.489 5.323 27.005 1.00 64.38 186 LYS A N 1
ATOM 1473 C CA . LYS A 1 186 ? -21.138 4.227 27.744 1.00 64.38 186 LYS A CA 1
ATOM 1474 C C . LYS A 1 186 ? 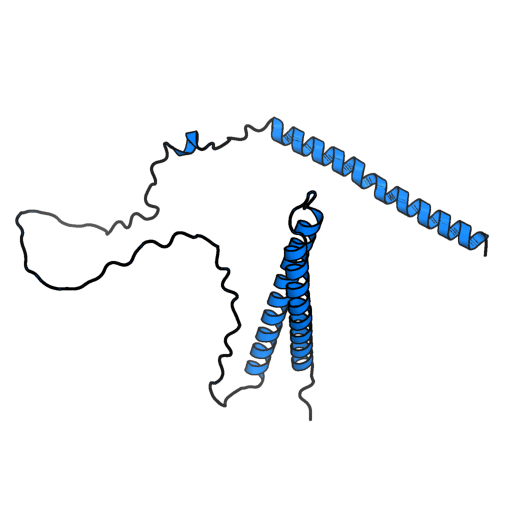-22.139 4.764 28.781 1.00 64.38 186 LYS A C 1
ATOM 1476 O O . LYS A 1 186 ? -22.030 4.406 29.944 1.00 64.38 186 LYS A O 1
ATOM 1481 N N . ASP A 1 187 ? -23.092 5.602 28.375 1.00 54.50 187 ASP A N 1
ATOM 1482 C CA . ASP A 1 187 ? -24.105 6.164 29.280 1.00 54.50 187 ASP A CA 1
ATOM 1483 C C . ASP A 1 187 ? -25.514 6.094 28.664 1.00 54.50 187 ASP A C 1
ATOM 1485 O O . ASP A 1 187 ? -25.900 6.945 27.860 1.00 54.50 187 ASP A O 1
ATOM 1489 N N . LEU A 1 188 ? -26.269 5.064 29.066 1.00 41.69 188 LEU A N 1
ATOM 1490 C CA . LEU A 1 188 ? -27.737 4.990 29.116 1.00 41.69 188 LEU A CA 1
ATOM 1491 C C . LEU A 1 188 ? -28.139 4.050 30.260 1.00 41.69 188 LEU A C 1
ATOM 1493 O O . LEU A 1 188 ? -27.648 2.898 30.263 1.00 41.69 188 LEU A O 1
#

Mean predicted aligned error: 22.21 Å

Solvent-accessible surface area (backbone atoms only — not comparable to full-atom values): 12296 Å² total; per-residue (Å²): 109,72,71,57,52,52,50,51,53,51,55,53,54,56,54,59,60,63,67,58,57,55,60,61,52,50,52,48,52,52,50,50,52,56,52,67,55,68,77,47,87,73,80,78,84,44,74,76,73,52,72,76,64,74,85,70,77,94,69,79,85,71,80,81,81,88,87,86,82,90,81,90,84,86,88,90,82,91,88,83,90,82,87,87,87,80,83,90,84,90,74,94,66,89,78,77,74,76,81,70,86,74,85,80,81,86,81,81,96,80,78,57,75,68,61,54,51,56,52,51,52,53,51,29,53,52,34,43,55,50,24,52,50,36,49,53,49,45,53,51,50,52,52,52,58,74,66,61,84,72,97,62,75,58,63,61,53,52,51,48,44,52,54,43,47,57,50,29,54,51,31,48,54,49,26,52,50,45,48,51,62,68,69,49,78,95,79,132